Protein AF-A0A9X4EPQ4-F1 (afdb_monomer)

Secondary structure (DSSP, 8-state):
-TTGGG-PPPPPPPPPPPPPPPPPPHHHHHHHTT--S-HHHHHHHT-PPPPPPPPPPPPPPPHHHHHHHTT--S-HHHHHHHTSPPPPPP-----EEESS--TTT----TT-EEEETTT--EEEESSSS-EEEET--TTSEEEETTEEEEEETTEEE-GGGSHHHHHHHHTTS---SS-TTHHHHHHHHHHHH-EEEEES--TT-----TTSEEEEEEES---SSS---EEEPPP-GGGTT-EEEEEEEPPSSS---PPEEEEEEETT--EEESTT--SEEEEE-TTEEEEEEEEE-SS-EEEEEE-TT--

Radius of gyration: 63.2 Å; Cα contacts (8 Å, |Δi|>4): 410; chains: 1; bounding box: 136×98×166 Å

Mean predicted aligned error: 22.06 Å

pLDDT: mean 72.57, std 15.89, range [37.22, 96.69]

Sequence (311 aa):
DFITSLKGDTGATGANGTDGVDGKSAYQTWLDAGNTGTEADFITSLKGDTGANGTDGVDGKSAYQTWLDAGNTGTEADFITSLKGDTGAAGQDATLSGTGDPNGVVTGVAGQVYTDTVSGILYKTSDGTIWNEVDSDTKDLSLSGNTISLIDGGSAVDIGTSTLAGDVAGNTSLSTTNETDIATINTFLTRLNNIRVVTNPTSSTIIDNTDGTVIIEQTGLLSLGLGANITIPTPNSSNLGNKIVIVNKAGNGTLLGLSVALNLNITGGGSIKGSGLITGLSTLGMNSSITIQCGFDGADYYWYKIDGTSL

Organism: NCBI:txid2878201

Foldseek 3Di:
DVVVVVDDDDDDDDDDDDDDDDDDDPVVVVVVVVDDDDVVVVVVVVDDDDDDDDDDDDDDDDPVRVVVVVVDDDDVVVVVVVVDDDDPDDPPQPAAEDADDCAPPFFAAAQHKYAHPPVRWIWHHRHRHDTHTDPPCLQDFDDDPPDTWGGDPPDTPDCCPPVVVVVVLVVQADDDDDDPCSVVVSQVSQQDPDEAEAEQDALPDADDSLRHEYEYEYEDDPDDDDARAPEYEAQDPSQAFGKYKYFAEYHPDDDPDDWDWYQYHYPPDAAEDDPQDHRGTGTDGYRGMWMWGWHDPPPDIHIYTDDPVDD

Solvent-accessible surface area (backbone atoms only — not comparable to full-atom values): 19354 Å² total; per-residue (Å²): 113,82,64,68,77,68,61,79,78,84,77,80,84,78,80,82,80,78,83,80,82,83,78,83,52,72,67,56,52,47,38,73,73,71,50,84,80,55,74,67,50,52,58,52,71,69,57,74,80,84,78,80,80,81,78,81,80,82,82,79,83,50,74,66,55,53,46,41,73,72,73,49,83,77,54,73,68,47,51,57,52,72,69,53,73,81,83,73,82,78,84,78,86,68,77,43,71,48,77,61,81,48,60,89,76,50,77,62,48,57,75,40,47,37,34,17,73,77,84,68,49,35,26,37,16,79,73,12,57,59,60,43,65,55,84,68,58,45,65,46,79,44,76,58,92,94,43,79,43,46,40,46,90,88,48,77,56,64,60,85,77,37,73,68,46,53,56,59,52,54,76,45,48,81,88,75,96,82,63,101,51,49,71,59,51,29,52,52,43,43,22,72,70,33,74,47,78,46,70,60,72,52,73,82,50,79,50,78,40,65,65,12,31,32,37,37,39,39,58,63,75,85,77,85,76,75,53,58,46,48,39,38,61,51,48,40,85,70,32,54,74,26,34,43,34,43,35,35,42,70,44,100,58,97,73,84,83,74,66,51,58,43,23,45,38,52,49,96,49,78,50,61,46,58,91,88,51,60,82,36,86,32,80,48,50,69,70,35,70,50,39,32,30,25,44,70,82,88,85,55,44,24,35,31,55,62,50,103,87,60,132

Structure (mmCIF, N/CA/C/O backbone):
data_AF-A0A9X4EPQ4-F1
#
_entry.id   AF-A0A9X4EPQ4-F1
#
loop_
_atom_site.group_PDB
_atom_site.id
_atom_site.type_symbol
_atom_site.label_atom_id
_atom_site.label_alt_id
_atom_site.label_comp_id
_atom_site.label_asym_id
_atom_site.label_entity_id
_atom_site.label_seq_id
_atom_site.pdbx_PDB_ins_code
_atom_site.Cartn_x
_atom_site.Cartn_y
_atom_site.Cartn_z
_atom_site.occupancy
_atom_site.B_iso_or_equiv
_atom_site.auth_seq_id
_atom_site.auth_comp_id
_atom_site.auth_asym_id
_atom_site.auth_atom_id
_atom_site.pdbx_PDB_model_num
ATOM 1 N N . ASP A 1 1 ? -93.169 70.271 124.775 1.00 53.91 1 ASP A N 1
ATOM 2 C CA . ASP A 1 1 ? -92.173 69.598 123.912 1.00 53.91 1 ASP A CA 1
ATOM 3 C C . ASP A 1 1 ? -91.956 68.105 124.137 1.00 53.91 1 ASP A C 1
ATOM 5 O O . ASP A 1 1 ? -90.921 67.561 123.779 1.00 53.91 1 ASP A O 1
ATOM 9 N N . PHE A 1 2 ? -93.037 67.410 124.491 1.00 65.38 2 PHE A N 1
ATOM 10 C CA . PHE A 1 2 ? -93.337 65.991 124.237 1.00 65.38 2 PHE A CA 1
ATOM 11 C C . PHE A 1 2 ? -92.965 65.439 122.829 1.00 65.38 2 PHE A C 1
ATOM 13 O O . PHE A 1 2 ? -92.978 64.234 122.611 1.00 65.38 2 PHE A O 1
ATOM 20 N N . ILE A 1 3 ? -92.613 66.288 121.858 1.00 63.47 3 ILE A N 1
ATOM 21 C CA . ILE A 1 3 ? -92.157 65.874 120.522 1.00 63.47 3 ILE A CA 1
ATOM 22 C C . ILE A 1 3 ? -90.622 65.802 120.422 1.00 63.47 3 ILE A C 1
ATOM 24 O O . ILE A 1 3 ? -90.105 64.950 119.704 1.00 63.47 3 ILE A O 1
ATOM 28 N N . THR A 1 4 ? -89.863 66.599 121.185 1.00 59.12 4 THR A N 1
ATOM 29 C CA . THR A 1 4 ? -88.393 66.457 121.253 1.00 59.12 4 THR A CA 1
ATOM 30 C C . THR A 1 4 ? -88.012 65.181 122.009 1.00 59.12 4 THR A C 1
ATOM 32 O O . THR A 1 4 ? -87.002 64.559 121.700 1.00 59.12 4 THR A O 1
ATOM 35 N N . SER A 1 5 ? -88.892 64.713 122.907 1.00 62.75 5 SER A N 1
ATOM 36 C CA . SER A 1 5 ? -88.809 63.384 123.526 1.00 62.75 5 SER A CA 1
ATOM 37 C C . SER A 1 5 ? -89.123 62.210 122.585 1.00 62.75 5 SER A C 1
ATOM 39 O O . SER A 1 5 ? -89.091 61.072 123.038 1.00 62.75 5 SER A O 1
ATOM 41 N N . LEU A 1 6 ? -89.440 62.435 121.303 1.00 62.53 6 LEU A N 1
ATOM 42 C CA . LEU A 1 6 ? -89.734 61.359 120.341 1.00 62.53 6 LEU A CA 1
ATOM 43 C C . LEU A 1 6 ? -88.620 61.104 119.318 1.00 62.53 6 LEU A C 1
ATOM 45 O O . LEU A 1 6 ? -88.747 60.177 118.519 1.00 62.53 6 LEU A O 1
ATOM 49 N N . LYS A 1 7 ? -87.526 61.875 119.316 1.00 65.75 7 LYS A N 1
ATOM 50 C CA . LYS A 1 7 ? -86.441 61.686 118.346 1.00 65.75 7 LYS A CA 1
ATOM 51 C C . LYS A 1 7 ? -85.160 61.281 119.063 1.00 65.75 7 LYS A C 1
ATOM 53 O O . LYS A 1 7 ? -84.440 62.130 119.568 1.00 65.75 7 LYS A O 1
ATOM 58 N N . GLY A 1 8 ? -84.926 59.972 119.136 1.00 66.88 8 GLY A N 1
ATOM 59 C CA . GLY A 1 8 ? -83.665 59.424 119.629 1.00 66.88 8 GLY A CA 1
ATOM 60 C C . GLY A 1 8 ? -82.492 59.870 118.756 1.00 66.88 8 GLY A C 1
ATOM 61 O O . GLY A 1 8 ? -82.649 60.037 117.542 1.00 66.88 8 GLY A O 1
ATOM 62 N N . ASP A 1 9 ? -81.339 60.070 119.391 1.00 73.75 9 ASP A N 1
ATOM 63 C CA . ASP A 1 9 ? -80.092 60.433 118.724 1.00 73.75 9 ASP A CA 1
ATOM 64 C C . ASP A 1 9 ? -79.744 59.414 117.626 1.00 73.75 9 ASP A C 1
ATOM 66 O O . ASP A 1 9 ? -79.937 58.206 117.785 1.00 73.75 9 ASP A O 1
ATOM 70 N N . THR A 1 10 ? -79.233 59.895 116.490 1.00 74.50 10 THR A N 1
ATOM 71 C CA . THR A 1 10 ? -78.768 59.033 115.397 1.00 74.50 10 THR A CA 1
ATOM 72 C C . THR A 1 10 ? -77.674 58.097 115.912 1.00 74.50 10 THR A C 1
ATOM 74 O O . THR A 1 10 ? -76.633 58.558 116.380 1.00 74.50 10 THR A O 1
ATOM 77 N N . GLY A 1 11 ? -77.904 56.784 115.817 1.00 71.19 11 GLY A N 1
ATOM 78 C CA . GLY A 1 11 ? -76.946 55.769 116.254 1.00 71.19 11 GLY A CA 1
ATOM 79 C C . GLY A 1 11 ? -75.608 55.883 115.520 1.00 71.19 11 GLY A C 1
ATOM 80 O O . GLY A 1 11 ? -75.571 56.170 114.323 1.00 71.19 11 GLY A O 1
ATOM 81 N N . ALA A 1 12 ? -74.510 55.667 116.246 1.00 75.50 12 ALA A N 1
ATOM 82 C CA . ALA A 1 12 ? -73.161 55.709 115.693 1.00 75.50 12 ALA A CA 1
ATOM 83 C C . ALA A 1 12 ? -72.994 54.713 114.529 1.00 75.50 12 ALA A C 1
ATOM 85 O O . ALA A 1 12 ? -73.486 53.584 114.591 1.00 75.50 12 ALA A O 1
ATOM 86 N N . THR A 1 13 ? -72.278 55.120 113.478 1.00 75.19 13 THR A N 1
ATOM 87 C CA . THR A 1 13 ? -71.907 54.248 112.353 1.00 75.19 13 THR A CA 1
ATOM 88 C C . THR A 1 13 ? -71.149 53.019 112.864 1.00 75.19 13 THR A C 1
ATOM 90 O O . THR A 1 13 ? -70.179 53.158 113.609 1.00 75.19 13 THR A O 1
ATOM 93 N N . GLY A 1 14 ? -71.592 51.820 112.473 1.00 73.25 14 GLY A N 1
ATOM 94 C CA . GLY A 1 14 ? -70.963 50.561 112.879 1.00 73.25 14 GLY A CA 1
ATOM 95 C C . GLY A 1 14 ? -69.526 50.425 112.365 1.00 73.25 14 GLY A C 1
ATOM 96 O O . GLY A 1 14 ? -69.194 50.924 111.291 1.00 73.25 14 GLY A O 1
ATOM 97 N N . ALA A 1 15 ? -68.674 49.749 113.138 1.00 77.62 15 ALA A N 1
ATOM 98 C CA . ALA A 1 15 ? -67.300 49.446 112.743 1.00 77.62 15 ALA A CA 1
ATOM 99 C C . ALA A 1 15 ? -67.253 48.511 111.517 1.00 77.62 15 ALA A C 1
ATOM 101 O O . ALA A 1 15 ? -68.140 47.675 111.335 1.00 77.62 15 ALA A O 1
ATOM 102 N N . ASN A 1 16 ? -66.201 48.629 110.699 1.00 76.12 16 ASN A N 1
ATOM 103 C CA . ASN A 1 16 ? -65.940 47.692 109.602 1.00 76.12 16 ASN A CA 1
ATOM 104 C C . ASN A 1 16 ? -65.778 46.259 110.139 1.00 76.12 16 ASN A C 1
ATOM 106 O O . ASN A 1 16 ? -65.200 46.055 111.208 1.00 76.12 16 ASN A O 1
ATOM 110 N N . GLY A 1 17 ? -66.274 45.274 109.384 1.00 75.38 17 GLY A N 1
ATOM 111 C CA . GLY A 1 17 ? -66.091 43.856 109.701 1.00 75.38 17 GLY A CA 1
ATOM 112 C C . GLY A 1 17 ? -64.618 43.441 109.650 1.00 75.38 17 GLY A C 1
ATOM 113 O O . GLY A 1 17 ? -63.831 44.027 108.911 1.00 75.38 17 GLY A O 1
ATOM 114 N N . THR A 1 18 ? -64.250 42.443 110.449 1.00 77.81 18 THR A N 1
ATOM 115 C CA . THR A 1 18 ? -62.907 41.847 110.454 1.00 77.81 18 THR A CA 1
ATOM 116 C C . THR A 1 18 ? -62.672 41.003 109.202 1.00 77.81 18 THR A C 1
ATOM 118 O O . THR A 1 18 ? -63.611 40.360 108.725 1.00 77.81 18 THR A O 1
ATOM 121 N N . ASP A 1 19 ? -61.429 40.947 108.718 1.00 77.12 19 ASP A N 1
ATOM 122 C CA . ASP A 1 19 ? -61.031 40.044 107.632 1.00 77.12 19 ASP A CA 1
ATOM 123 C C . ASP A 1 19 ? -61.380 38.582 107.968 1.00 77.12 19 ASP A C 1
ATOM 125 O O . ASP A 1 19 ? -61.345 38.159 109.129 1.00 77.12 19 ASP A O 1
ATOM 129 N N . GLY A 1 20 ? -61.761 37.814 106.944 1.00 75.50 20 GLY A N 1
ATOM 130 C CA . GLY A 1 20 ? -62.033 36.384 107.085 1.00 75.50 20 GLY A CA 1
ATOM 131 C C . GLY A 1 20 ? -60.764 35.603 107.433 1.00 75.50 20 GLY A C 1
ATOM 132 O O . GLY A 1 20 ? -59.666 35.991 107.049 1.00 75.50 20 GLY A O 1
ATOM 133 N N . VAL A 1 21 ? -60.912 34.493 108.157 1.00 79.94 21 VAL A N 1
ATOM 134 C CA . VAL A 1 21 ? -59.786 33.603 108.482 1.00 79.94 21 VAL A CA 1
ATOM 135 C C . VAL A 1 21 ? -59.236 32.915 107.229 1.00 79.94 21 VAL A C 1
ATOM 137 O O . VAL A 1 21 ? -60.009 32.465 106.381 1.00 79.94 21 VAL A O 1
ATOM 140 N N . ASP A 1 22 ? -57.910 32.793 107.140 1.00 79.00 22 ASP A N 1
ATOM 141 C CA . ASP A 1 22 ? -57.243 32.065 106.058 1.00 79.00 22 ASP A CA 1
ATOM 142 C C . ASP A 1 22 ? -57.692 30.592 106.003 1.00 79.00 22 ASP A C 1
ATOM 144 O O . ASP A 1 22 ? -57.900 29.930 107.026 1.00 79.00 22 ASP A O 1
ATOM 148 N N . GLY A 1 23 ? -57.838 30.067 104.784 1.00 81.75 23 GLY A N 1
ATOM 149 C CA . GLY A 1 23 ? -58.187 28.666 104.543 1.00 81.75 23 GLY A CA 1
ATOM 150 C C . GLY A 1 23 ? -57.051 27.691 104.878 1.00 81.75 23 GLY A C 1
ATOM 151 O O . GLY A 1 23 ? -55.879 28.057 104.948 1.00 81.75 23 GLY A O 1
ATOM 152 N N . LYS A 1 24 ? -57.396 26.409 105.057 1.00 88.31 24 LYS A N 1
ATOM 153 C CA . LYS A 1 24 ? -56.423 25.334 105.316 1.00 88.31 24 LYS A CA 1
ATOM 154 C C . LYS A 1 24 ? -55.487 25.112 104.124 1.00 88.31 24 LYS A C 1
ATOM 156 O O . LYS A 1 24 ? -55.906 25.202 102.972 1.00 88.31 24 LYS A O 1
ATOM 161 N N . SER A 1 25 ? -54.236 24.737 104.402 1.00 88.31 25 SER A N 1
ATOM 162 C CA . SER A 1 25 ? -53.277 24.333 103.368 1.00 88.31 25 SER A CA 1
ATOM 163 C C . SER A 1 25 ? -53.612 22.950 102.784 1.00 88.31 25 SER A C 1
ATOM 165 O O . SER A 1 25 ? -54.321 22.143 103.395 1.00 88.31 25 SER A O 1
ATOM 167 N N . ALA A 1 26 ? -53.070 22.644 101.601 1.00 88.94 26 ALA A N 1
ATOM 168 C CA . ALA A 1 26 ? -53.218 21.325 100.977 1.00 88.94 26 ALA A CA 1
ATOM 169 C C . ALA A 1 26 ? -52.643 20.202 101.859 1.00 88.94 26 ALA A C 1
ATOM 171 O O . ALA A 1 26 ? -53.256 19.145 101.983 1.00 88.94 26 ALA A O 1
ATOM 172 N N . TYR A 1 27 ? -51.522 20.464 102.538 1.00 90.81 27 TYR A N 1
ATOM 173 C CA . TYR A 1 27 ? -50.930 19.537 103.499 1.00 90.81 27 TYR A CA 1
ATOM 174 C C . TYR A 1 27 ? -51.843 19.302 104.709 1.00 90.81 27 TYR A C 1
ATOM 176 O O . TYR A 1 27 ? -52.061 18.160 105.104 1.00 90.81 27 TYR A O 1
ATOM 184 N N . GLN A 1 28 ? -52.465 20.358 105.242 1.00 90.06 28 GLN A N 1
ATOM 185 C CA . GLN A 1 28 ? -53.428 20.205 106.332 1.00 90.06 28 GLN A CA 1
ATOM 186 C C . GLN A 1 28 ? -54.662 19.411 105.889 1.00 90.06 28 GLN A C 1
ATOM 188 O O . GLN A 1 28 ? -55.167 18.589 106.640 1.00 90.06 28 GLN A O 1
ATOM 193 N N . THR A 1 29 ? -55.119 19.601 104.652 1.00 92.00 29 THR A N 1
ATOM 194 C CA . THR A 1 29 ? -56.220 18.806 104.087 1.00 92.00 29 THR A CA 1
ATOM 195 C C . THR A 1 29 ? -55.819 17.337 103.902 1.00 92.00 29 THR A C 1
ATOM 197 O O . THR A 1 29 ? -56.623 16.443 104.149 1.00 92.00 29 THR A O 1
ATOM 200 N N . TRP A 1 30 ? -54.568 17.073 103.513 1.00 92.00 30 TRP A N 1
ATOM 201 C CA . TRP A 1 30 ? -54.010 15.723 103.409 1.00 92.00 30 TRP A CA 1
ATOM 202 C C . TRP A 1 30 ? -53.935 15.024 104.774 1.00 92.00 30 TRP A C 1
ATOM 204 O O . TRP A 1 30 ? -54.325 13.861 104.871 1.00 92.00 30 TRP A O 1
ATOM 214 N N . LEU A 1 31 ? -53.533 15.739 105.832 1.00 91.38 31 LEU A N 1
ATOM 215 C CA . LEU A 1 31 ? -53.581 15.237 107.211 1.00 91.38 31 LEU A CA 1
ATOM 216 C C . LEU A 1 31 ? -55.023 14.997 107.688 1.00 91.38 31 LEU A C 1
ATOM 218 O O . LEU A 1 31 ? -55.321 13.942 108.243 1.00 91.38 31 LEU A O 1
ATOM 222 N N . ASP A 1 32 ? -55.935 15.940 107.428 1.00 91.62 32 ASP A N 1
ATOM 223 C CA . ASP A 1 32 ? -57.355 15.831 107.799 1.00 91.62 32 ASP A CA 1
ATOM 224 C C . ASP A 1 32 ? -58.041 14.635 107.107 1.00 91.62 32 ASP A C 1
ATOM 226 O O . ASP A 1 32 ? -58.996 14.070 107.640 1.00 91.62 32 ASP A O 1
ATOM 230 N N . ALA A 1 33 ? -57.534 14.203 105.948 1.00 90.50 33 ALA A N 1
ATOM 231 C CA . ALA A 1 33 ? -57.976 12.991 105.259 1.00 90.50 33 ALA A CA 1
ATOM 232 C C . ALA A 1 33 ? -57.479 11.682 105.916 1.00 90.50 33 ALA A C 1
ATOM 234 O O . ALA A 1 33 ? -57.726 10.600 105.384 1.00 90.50 33 ALA A O 1
ATOM 235 N N . GLY A 1 34 ? -56.800 11.760 107.066 1.00 92.25 34 GLY A N 1
ATOM 236 C CA . GLY A 1 34 ? -56.321 10.612 107.838 1.00 92.25 34 GLY A CA 1
ATOM 237 C C . GLY A 1 34 ? -54.895 10.175 107.505 1.00 92.25 34 GLY A C 1
ATOM 238 O O . GLY A 1 34 ? -54.442 9.157 108.027 1.00 92.25 34 GLY A O 1
ATOM 239 N N . ASN A 1 35 ? -54.178 10.921 106.659 1.00 92.00 35 ASN A N 1
ATOM 240 C CA . ASN A 1 35 ? -52.767 10.650 106.406 1.00 92.00 35 ASN A CA 1
ATOM 241 C C . ASN A 1 35 ? -51.902 11.190 107.553 1.00 92.00 35 ASN A C 1
ATOM 243 O O . ASN A 1 35 ? -52.248 12.161 108.223 1.00 92.00 35 ASN A O 1
ATOM 247 N N . THR A 1 36 ? -50.746 10.573 107.765 1.00 91.06 36 THR A N 1
ATOM 248 C CA . THR A 1 36 ? -49.765 10.995 108.771 1.00 91.06 36 THR A CA 1
ATOM 249 C C . THR A 1 36 ? -48.390 11.058 108.133 1.00 91.06 36 THR A C 1
ATOM 251 O O . THR A 1 36 ? -48.040 10.168 107.361 1.00 91.06 36 THR A O 1
ATOM 254 N N . GLY A 1 37 ? -47.593 12.058 108.482 1.00 92.81 37 GLY A N 1
ATOM 255 C CA . GLY A 1 37 ? -46.240 12.211 107.958 1.00 92.81 37 GLY A CA 1
ATOM 256 C C . GLY A 1 37 ? -45.749 13.638 108.126 1.00 92.81 37 GLY A C 1
ATOM 257 O O . GLY A 1 37 ? -46.367 14.424 108.838 1.00 92.81 37 GLY A O 1
ATOM 258 N N . THR A 1 38 ? -44.628 13.942 107.488 1.00 94.69 38 THR A N 1
ATOM 259 C CA . THR A 1 38 ? -44.067 15.283 107.296 1.00 94.69 38 THR A CA 1
ATOM 260 C C . THR A 1 38 ? -44.510 15.869 105.949 1.00 94.69 38 THR A C 1
ATOM 262 O O . THR A 1 38 ? -45.033 15.160 105.089 1.00 94.69 38 THR A O 1
ATOM 265 N N . GLU A 1 39 ? -44.244 17.156 105.700 1.00 90.88 39 GLU A N 1
ATOM 266 C CA . GLU A 1 39 ? -44.478 17.756 104.375 1.00 90.88 39 GLU A CA 1
ATOM 267 C C . GLU A 1 39 ? -43.681 17.048 103.264 1.00 90.88 39 GLU A C 1
ATOM 269 O O . GLU A 1 39 ? -44.154 16.948 102.134 1.00 90.88 39 GLU A O 1
ATOM 274 N N . ALA A 1 40 ? -42.504 16.493 103.574 1.00 89.38 40 ALA A N 1
ATOM 275 C CA . ALA A 1 40 ? -41.720 15.713 102.615 1.00 89.38 40 ALA A CA 1
ATOM 276 C C . ALA A 1 40 ? -42.417 14.396 102.233 1.00 89.38 40 ALA A C 1
ATOM 278 O O . ALA A 1 40 ? -42.387 13.994 101.065 1.00 89.38 40 ALA A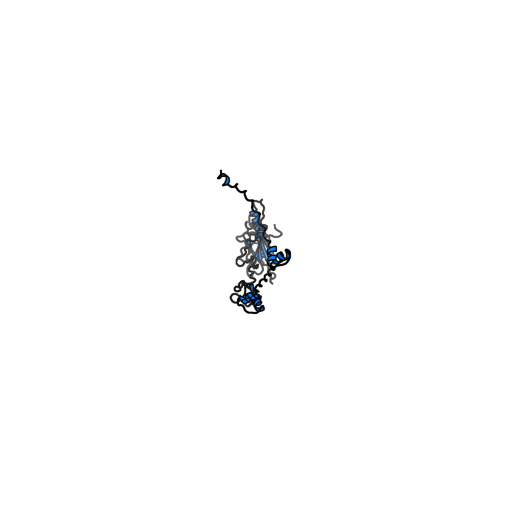 O 1
ATOM 279 N N . ASP A 1 41 ? -43.093 13.759 103.191 1.00 89.50 41 ASP A N 1
ATOM 280 C CA . ASP A 1 41 ? -43.895 12.558 102.942 1.00 89.50 41 ASP A CA 1
ATOM 281 C C . ASP A 1 41 ? -45.117 12.895 102.082 1.00 89.50 41 ASP A C 1
ATOM 283 O O . ASP A 1 41 ? -45.430 12.167 101.139 1.00 89.50 41 ASP A O 1
ATOM 287 N N . PHE A 1 42 ? -45.748 14.050 102.323 1.00 91.88 42 PHE A N 1
ATOM 288 C CA . PHE A 1 42 ? -46.820 14.560 101.468 1.00 91.88 42 PHE A CA 1
ATOM 289 C C . PHE A 1 42 ? -46.346 14.779 100.028 1.00 91.88 42 PHE A C 1
ATOM 291 O O . PHE A 1 42 ? -46.965 14.258 99.102 1.00 91.88 42 PHE A O 1
ATOM 298 N N . ILE A 1 43 ? -45.226 15.474 99.815 1.00 89.12 43 ILE A N 1
ATOM 299 C CA . ILE A 1 43 ? -44.679 15.692 98.465 1.00 89.12 43 ILE A CA 1
ATOM 300 C C . ILE A 1 43 ? -44.315 14.368 97.786 1.00 89.12 43 ILE A C 1
ATOM 302 O O . ILE A 1 43 ? -44.551 14.202 96.590 1.00 89.12 43 ILE A O 1
ATOM 306 N N . THR A 1 44 ? -43.795 13.401 98.543 1.00 85.50 44 THR A N 1
ATOM 307 C CA . THR A 1 44 ? -43.506 12.061 98.019 1.00 85.50 44 THR A CA 1
ATOM 308 C C . THR A 1 44 ? -44.789 11.335 97.618 1.00 85.50 44 THR A C 1
ATOM 310 O O . THR A 1 44 ? -44.820 10.722 96.556 1.00 85.50 44 THR A O 1
ATOM 313 N N . SER A 1 45 ? -45.871 11.472 98.394 1.00 85.62 45 SER A N 1
ATOM 314 C CA . SER A 1 45 ? -47.178 10.881 98.068 1.00 85.62 45 SER A CA 1
ATOM 315 C C . SER A 1 45 ? -47.798 11.433 96.778 1.00 85.62 45 SER A C 1
ATOM 317 O O . SER A 1 45 ? -48.601 10.756 96.143 1.00 85.62 45 SER A O 1
ATOM 319 N N . LEU A 1 46 ? -47.407 12.643 96.361 1.00 87.31 46 LEU A N 1
ATOM 320 C CA . LEU A 1 46 ? -47.847 13.247 95.101 1.00 87.31 46 LEU A CA 1
ATOM 321 C C . LEU A 1 46 ? -47.054 12.749 93.885 1.00 87.31 46 LEU A C 1
ATOM 323 O O . LEU A 1 46 ? -47.447 13.014 92.746 1.00 87.31 46 LEU A O 1
ATOM 327 N N . LYS A 1 47 ? -45.927 12.061 94.092 1.00 82.50 47 LYS A N 1
ATOM 328 C CA . LYS A 1 47 ? -45.087 11.571 93.002 1.00 82.50 47 LYS A CA 1
ATOM 329 C C . LYS A 1 47 ? -45.631 10.235 92.496 1.00 82.50 47 LYS A C 1
ATOM 331 O O . LYS A 1 47 ? -45.509 9.221 93.170 1.00 82.50 47 LYS A O 1
ATOM 336 N N . GLY A 1 48 ? -46.217 10.243 91.300 1.00 75.56 48 GLY A N 1
ATOM 337 C CA . GLY A 1 48 ? -46.616 9.013 90.612 1.00 75.56 48 GLY A CA 1
ATOM 338 C C . GLY A 1 48 ? -45.417 8.130 90.249 1.00 75.56 48 GLY A C 1
ATOM 339 O O . GLY A 1 48 ? -44.285 8.614 90.135 1.00 75.56 48 GLY A O 1
ATOM 340 N N . ASP A 1 49 ? -45.675 6.839 90.052 1.00 80.44 49 ASP A N 1
ATOM 341 C CA . ASP A 1 49 ? -44.653 5.867 89.664 1.00 80.44 49 ASP A CA 1
ATOM 342 C C . ASP A 1 49 ? -43.989 6.233 88.326 1.00 80.44 49 ASP A C 1
ATOM 344 O O . ASP A 1 49 ? -44.589 6.851 87.442 1.00 80.44 49 ASP A O 1
ATOM 348 N N . THR A 1 50 ? -42.724 5.836 88.162 1.00 78.31 50 THR A N 1
ATOM 349 C CA . THR A 1 50 ? -42.019 5.999 86.881 1.00 78.31 50 THR A CA 1
ATOM 350 C C . THR A 1 50 ? -42.679 5.098 85.839 1.00 78.31 50 THR A C 1
ATOM 352 O O . THR A 1 50 ? -42.793 3.8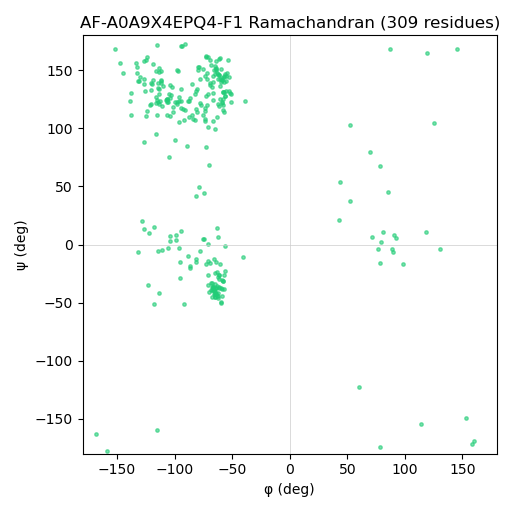93 86.056 1.00 78.31 50 THR A O 1
ATOM 355 N N . GLY A 1 51 ? -43.126 5.673 84.717 1.00 77.19 51 GLY A N 1
ATOM 356 C CA . GLY A 1 51 ? -43.733 4.910 83.624 1.00 77.19 51 GLY A CA 1
ATOM 357 C C . GLY A 1 51 ? -42.791 3.822 83.097 1.00 77.19 51 GLY A C 1
ATOM 358 O O . GLY A 1 51 ? -41.576 4.012 83.069 1.00 77.19 51 GLY A O 1
ATOM 359 N N . ALA A 1 52 ? -43.345 2.677 82.693 1.00 81.44 52 ALA A N 1
ATOM 360 C CA . ALA A 1 52 ? -42.555 1.585 82.129 1.00 81.44 52 ALA A CA 1
ATOM 361 C C . ALA A 1 52 ? -41.830 2.030 80.846 1.00 81.44 52 ALA A C 1
ATOM 363 O O . ALA A 1 52 ? -42.391 2.769 80.033 1.00 81.44 52 ALA A O 1
ATOM 364 N N . ASN A 1 53 ? -40.598 1.552 80.650 1.00 79.06 53 ASN A N 1
ATOM 365 C CA . ASN A 1 53 ? -39.874 1.748 79.395 1.00 79.06 53 ASN A CA 1
ATOM 366 C C . ASN A 1 53 ? -40.667 1.128 78.232 1.00 79.06 53 ASN A C 1
ATOM 368 O O . ASN A 1 53 ? -41.232 0.041 78.372 1.00 79.06 53 ASN A O 1
ATOM 372 N N . GLY A 1 54 ? -40.692 1.810 77.084 1.00 75.00 54 GLY A N 1
ATOM 373 C CA . GLY A 1 54 ? -41.248 1.244 75.855 1.00 75.00 54 GLY A CA 1
ATOM 374 C C . GLY A 1 54 ? -40.475 -0.007 75.429 1.00 75.00 54 GLY A C 1
ATOM 375 O O . GLY A 1 54 ? -39.270 -0.093 75.648 1.00 75.00 54 GLY A O 1
ATOM 376 N N . THR A 1 55 ? -41.169 -0.983 74.844 1.00 79.38 55 THR A N 1
ATOM 377 C CA . THR A 1 55 ? -40.538 -2.176 74.263 1.00 79.38 55 THR A CA 1
ATOM 378 C C . THR A 1 55 ? -39.798 -1.817 72.978 1.00 79.38 55 THR A C 1
ATOM 380 O O . THR A 1 55 ? -40.309 -1.017 72.190 1.00 79.38 55 THR A O 1
ATOM 383 N N . ASP A 1 56 ? -38.646 -2.445 72.741 1.00 80.56 56 ASP A N 1
ATOM 384 C CA . ASP A 1 56 ? -37.916 -2.322 71.477 1.00 80.56 56 ASP A CA 1
ATOM 385 C C . ASP A 1 56 ? -38.806 -2.718 70.284 1.00 80.56 56 ASP A C 1
ATOM 387 O O . ASP A 1 56 ? -39.691 -3.575 70.391 1.00 80.56 56 ASP A O 1
ATOM 391 N N . GLY A 1 57 ? -38.599 -2.055 69.144 1.00 75.81 57 GLY A N 1
ATOM 392 C CA . GLY A 1 57 ? -39.297 -2.380 67.900 1.00 75.81 57 GLY A CA 1
ATOM 393 C C . GLY A 1 57 ? -38.921 -3.772 67.387 1.00 75.81 57 GLY A C 1
ATOM 394 O O . GLY A 1 57 ? -37.832 -4.267 67.658 1.00 75.81 57 GLY A O 1
ATOM 395 N N . VAL A 1 58 ? -39.820 -4.409 66.634 1.00 80.81 58 VAL A N 1
ATOM 396 C CA . VAL A 1 58 ? -39.538 -5.708 66.002 1.00 80.81 58 VAL A CA 1
ATOM 397 C C . VAL A 1 58 ? -38.500 -5.567 64.886 1.00 80.81 58 VAL A C 1
ATOM 399 O O . VAL A 1 58 ? -38.570 -4.631 64.085 1.00 80.81 58 VAL A O 1
ATOM 402 N N . ASP A 1 59 ? -37.570 -6.519 64.807 1.00 80.88 59 ASP A N 1
ATOM 403 C CA . ASP A 1 59 ? -36.576 -6.580 63.734 1.00 80.88 59 ASP A CA 1
ATOM 404 C C . ASP A 1 59 ? -37.233 -6.770 62.354 1.00 80.88 59 ASP A C 1
ATOM 406 O O . ASP A 1 59 ? -38.267 -7.428 62.199 1.00 80.88 59 ASP A O 1
ATOM 410 N N . GLY A 1 60 ? -36.610 -6.191 61.324 1.00 82.00 60 GLY A N 1
ATOM 411 C CA . GLY A 1 60 ? -37.043 -6.333 59.933 1.00 82.00 60 GLY A CA 1
ATOM 412 C C . GLY A 1 60 ? -36.832 -7.747 59.373 1.00 82.00 60 GLY A C 1
ATOM 413 O O . GLY A 1 60 ? -36.003 -8.518 59.851 1.00 82.00 60 GLY A O 1
ATOM 414 N N . LYS A 1 61 ? -37.570 -8.088 58.308 1.00 91.19 61 LYS A N 1
ATOM 415 C CA . LYS A 1 61 ? -37.423 -9.372 57.600 1.00 91.19 61 LYS A CA 1
ATOM 416 C C . LYS A 1 61 ? -36.067 -9.479 56.897 1.00 91.19 61 LYS A C 1
ATOM 418 O O . LYS A 1 61 ? -35.576 -8.505 56.331 1.00 91.19 61 LYS A O 1
ATOM 423 N N . SER A 1 62 ? -35.501 -10.687 56.859 1.00 90.94 62 SER A N 1
ATOM 424 C CA . SER A 1 62 ? -34.303 -10.977 56.065 1.00 90.94 62 SER A CA 1
ATOM 425 C C . SER A 1 62 ? -34.614 -11.029 54.560 1.00 90.94 62 SER A C 1
ATOM 427 O O . SER A 1 62 ? -35.764 -11.203 54.141 1.00 90.94 62 SER A O 1
ATOM 429 N N . ALA A 1 63 ? -33.576 -10.923 53.724 1.00 91.94 63 ALA A N 1
ATOM 430 C CA . ALA A 1 63 ? -33.705 -11.095 52.275 1.00 91.94 63 ALA A CA 1
ATOM 431 C C . ALA A 1 63 ? -34.257 -12.484 51.905 1.00 91.94 63 ALA A C 1
ATOM 433 O O . ALA A 1 63 ? -35.107 -12.593 51.027 1.00 91.94 63 ALA A O 1
ATOM 434 N N . TYR A 1 64 ? -33.846 -13.526 52.635 1.00 94.56 64 TYR A N 1
ATOM 435 C CA . TYR A 1 64 ? -34.371 -14.881 52.476 1.00 94.56 64 TYR A CA 1
ATOM 436 C C . TYR A 1 64 ? -35.861 -14.972 52.838 1.00 94.56 64 TYR A C 1
ATOM 438 O O . TYR A 1 64 ? -36.641 -15.542 52.081 1.00 94.56 64 TYR A O 1
ATOM 446 N N . GLN A 1 65 ? -36.295 -14.332 53.932 1.00 93.62 65 GLN A N 1
ATOM 447 C CA . GLN A 1 65 ? -37.718 -14.283 54.282 1.00 93.62 65 GLN A CA 1
ATOM 448 C C . GLN A 1 65 ? -38.533 -13.531 53.222 1.00 93.62 65 GLN A C 1
ATOM 450 O O . GLN A 1 65 ? -39.638 -13.938 52.889 1.00 93.62 65 GLN A O 1
ATOM 455 N N . THR A 1 66 ? -37.974 -12.468 52.646 1.00 94.19 66 THR A N 1
ATOM 456 C CA . THR A 1 66 ? -38.616 -11.724 51.552 1.00 94.19 66 THR A CA 1
ATOM 457 C C . THR A 1 66 ? -38.697 -12.568 50.272 1.00 94.19 66 THR A C 1
ATOM 459 O O . THR A 1 66 ? -39.695 -12.513 49.559 1.00 94.19 66 THR A O 1
ATOM 462 N N . TRP A 1 67 ? -37.679 -13.389 49.996 1.00 95.12 67 TRP A N 1
ATOM 463 C CA . TRP A 1 67 ? -37.664 -14.346 48.887 1.00 95.12 67 TRP A CA 1
ATOM 464 C C . TRP A 1 67 ? -38.732 -15.438 49.051 1.00 95.12 67 TRP A C 1
ATOM 466 O O . TRP A 1 67 ? -39.432 -15.738 48.084 1.00 95.12 67 TRP A O 1
ATOM 476 N N . LEU A 1 68 ? -38.926 -15.963 50.267 1.00 94.25 68 LEU A N 1
ATOM 477 C CA . LEU A 1 68 ? -40.024 -16.887 50.584 1.00 94.25 68 LEU A CA 1
ATOM 478 C C . LEU A 1 68 ? -41.399 -16.211 50.459 1.00 94.25 68 LEU A C 1
ATOM 480 O O . LEU A 1 68 ? -42.306 -16.763 49.840 1.00 94.25 68 LEU A O 1
ATOM 484 N N . ASP A 1 69 ? -41.545 -14.990 50.985 1.00 93.81 69 ASP A N 1
ATOM 485 C CA . ASP A 1 69 ? -42.787 -14.207 50.904 1.00 93.81 69 ASP A CA 1
ATOM 486 C C . ASP A 1 69 ? -43.182 -13.890 49.446 1.00 93.81 69 ASP A C 1
ATOM 488 O O . ASP A 1 69 ? -44.364 -13.732 49.143 1.00 93.81 69 ASP A O 1
ATOM 492 N N . ALA A 1 70 ? -42.212 -13.844 48.526 1.00 93.75 70 ALA A N 1
ATOM 493 C CA . ALA A 1 70 ? -42.441 -13.698 47.088 1.00 93.75 70 ALA A CA 1
ATOM 494 C C . ALA A 1 70 ? -42.946 -14.987 46.399 1.00 93.75 70 ALA A C 1
ATOM 496 O O . ALA A 1 70 ? -43.101 -15.007 45.178 1.00 93.75 70 ALA A O 1
ATOM 497 N N . GLY A 1 71 ? -43.217 -16.055 47.159 1.00 94.62 71 GLY A N 1
ATOM 498 C CA . GLY A 1 71 ? -43.756 -17.322 46.660 1.00 94.62 71 GLY A CA 1
ATOM 499 C C . GLY A 1 71 ? -42.697 -18.345 46.250 1.00 94.62 71 GLY A C 1
ATOM 500 O O . GLY A 1 71 ? -43.048 -19.385 45.694 1.00 94.62 71 GLY A O 1
ATOM 501 N N . ASN A 1 72 ? -41.416 -18.078 46.521 1.00 94.81 72 ASN A N 1
ATOM 502 C CA . ASN A 1 72 ? -40.359 -19.061 46.312 1.00 94.81 72 ASN A CA 1
ATOM 503 C C . ASN A 1 72 ? -40.332 -20.069 47.468 1.00 94.81 72 ASN A C 1
ATOM 505 O O . ASN A 1 72 ? -40.702 -19.766 48.601 1.00 94.81 72 ASN A O 1
ATOM 509 N N . THR A 1 73 ? -39.859 -21.278 47.189 1.00 94.19 73 THR A N 1
ATOM 510 C CA . THR A 1 73 ? -39.701 -22.342 48.186 1.00 94.19 73 THR A CA 1
ATOM 511 C C . THR A 1 73 ? -38.310 -22.936 48.066 1.00 94.19 73 THR A C 1
ATOM 513 O O . THR A 1 73 ? -37.838 -23.150 46.952 1.00 94.19 73 THR A O 1
ATOM 516 N N . GLY A 1 74 ? -37.673 -23.253 49.187 1.00 94.19 74 GLY A N 1
ATOM 517 C CA . GLY A 1 74 ? -36.349 -23.865 49.199 1.00 94.19 74 GLY A CA 1
ATOM 518 C C . GLY A 1 74 ? -35.644 -23.635 50.525 1.00 94.19 74 GLY A C 1
ATOM 519 O O . GLY A 1 74 ? -36.250 -23.158 51.478 1.00 94.19 74 GLY A O 1
ATOM 520 N N . THR A 1 75 ? -34.376 -24.008 50.570 1.00 96.69 75 THR A N 1
ATOM 521 C CA . THR A 1 75 ? -33.411 -23.740 51.637 1.00 96.69 75 THR A CA 1
ATOM 522 C C . THR A 1 75 ? -32.652 -22.434 51.375 1.00 96.69 75 THR A C 1
ATOM 524 O O . THR A 1 75 ? -32.717 -21.869 50.282 1.00 96.69 75 THR A O 1
ATOM 527 N N . GLU A 1 76 ? -31.849 -21.967 52.337 1.00 93.12 76 GLU A N 1
ATOM 528 C CA . GLU A 1 76 ? -30.932 -20.839 52.101 1.00 93.12 76 GLU A CA 1
ATOM 529 C C . GLU A 1 76 ? -29.946 -21.122 50.953 1.00 93.12 76 GLU A C 1
ATOM 531 O O . GLU A 1 76 ? -29.592 -20.211 50.210 1.00 93.12 76 GLU A O 1
ATOM 536 N N . ALA A 1 77 ? -29.543 -22.381 50.742 1.00 92.81 77 ALA A N 1
ATOM 537 C CA . ALA A 1 77 ? -28.687 -22.759 49.617 1.00 92.81 77 ALA A CA 1
ATOM 538 C C . ALA A 1 77 ? -29.400 -22.591 48.264 1.00 92.81 77 ALA A C 1
ATOM 540 O O . ALA A 1 77 ? -28.783 -22.152 47.288 1.00 92.81 77 ALA A O 1
ATOM 541 N N . ASP A 1 78 ? -30.702 -22.877 48.215 1.00 92.25 78 ASP A N 1
ATOM 542 C CA . ASP A 1 78 ? -31.527 -22.651 47.026 1.00 92.25 78 ASP A CA 1
ATOM 543 C C . ASP A 1 78 ? -31.689 -21.150 46.759 1.00 92.25 78 ASP A C 1
ATOM 545 O O . ASP A 1 78 ? -31.564 -20.710 45.616 1.00 92.25 78 ASP A O 1
ATOM 549 N N . PHE A 1 79 ? -31.855 -20.341 47.813 1.00 94.56 79 PHE A N 1
ATOM 550 C CA . PHE A 1 79 ? -31.856 -18.882 47.703 1.00 94.56 79 PHE A CA 1
ATOM 551 C C . PHE A 1 79 ? -30.535 -18.348 47.138 1.00 94.56 79 PHE A C 1
ATOM 553 O O . PHE A 1 79 ? -30.552 -17.604 46.159 1.00 94.56 79 PHE A O 1
ATOM 560 N N . ILE A 1 80 ? -29.387 -18.766 47.679 1.00 92.06 80 ILE A N 1
ATOM 561 C CA . ILE A 1 80 ? -28.073 -18.353 47.158 1.00 92.06 80 ILE A CA 1
ATOM 562 C C . ILE A 1 80 ? -27.882 -18.804 45.704 1.00 92.06 80 ILE A C 1
ATOM 564 O O . ILE A 1 80 ? -27.332 -18.057 44.895 1.00 92.06 80 ILE A O 1
ATOM 568 N N . THR A 1 81 ? -28.380 -19.988 45.343 1.00 88.31 81 THR A N 1
ATOM 569 C CA . THR A 1 81 ? -28.355 -20.474 43.957 1.00 88.31 81 THR A CA 1
ATOM 570 C C . THR A 1 81 ? -29.230 -19.613 43.048 1.00 88.31 81 THR A C 1
ATOM 572 O O . THR A 1 81 ? -28.802 -19.283 41.948 1.00 88.31 81 THR A O 1
ATOM 575 N N . SER A 1 82 ? -30.401 -19.168 43.518 1.00 88.19 82 SER A N 1
ATOM 576 C CA . SER A 1 82 ? -31.288 -18.271 42.759 1.00 88.19 82 SER A CA 1
ATOM 577 C C . SER A 1 82 ? -30.683 -16.886 42.495 1.00 88.19 82 SER A C 1
ATOM 579 O O . SER A 1 82 ? -31.053 -16.227 41.528 1.00 88.19 82 SER A O 1
ATOM 581 N N . LEU A 1 83 ? -29.736 -16.447 43.333 1.00 89.25 83 LEU A N 1
ATOM 582 C CA . LEU A 1 83 ? -28.995 -15.196 43.142 1.00 89.25 83 LEU A CA 1
ATOM 583 C C . LEU A 1 83 ? -27.834 -15.335 42.150 1.00 89.25 83 LEU A C 1
ATOM 585 O O . LEU A 1 83 ? -27.280 -14.329 41.702 1.00 89.25 83 LEU A O 1
ATOM 589 N N . LYS A 1 84 ? -27.424 -16.565 41.826 1.00 85.50 84 LYS A N 1
ATOM 590 C CA . LYS A 1 84 ? -26.329 -16.820 40.896 1.00 85.50 84 LYS A CA 1
ATOM 591 C C . LYS A 1 84 ? -26.855 -16.693 39.468 1.00 85.50 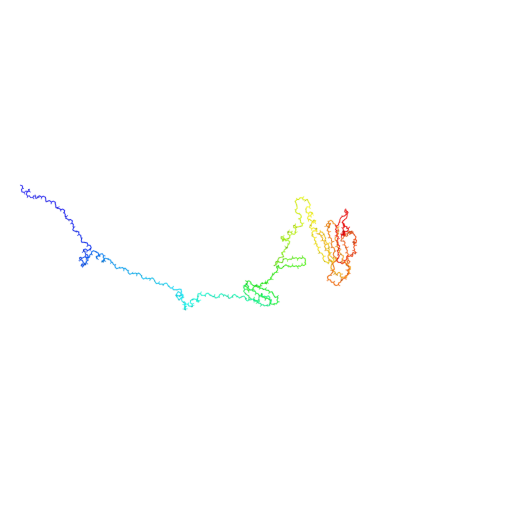84 LYS A C 1
ATOM 593 O O . LYS A 1 84 ? -27.668 -17.499 39.033 1.00 85.50 84 LYS A O 1
ATOM 598 N N . GLY A 1 85 ? -26.372 -15.688 38.739 1.00 76.31 85 GLY A N 1
ATOM 599 C CA . GLY A 1 85 ? -26.621 -15.583 37.301 1.00 76.31 85 GLY A CA 1
ATOM 600 C C . GLY A 1 85 ? -26.055 -16.783 36.537 1.00 76.31 85 GLY A C 1
ATOM 601 O O . GLY A 1 85 ? -25.165 -17.485 37.032 1.00 76.31 85 GLY A O 1
ATOM 602 N N . ASP A 1 86 ? -26.563 -17.003 35.326 1.00 79.12 86 ASP A N 1
ATOM 603 C CA . ASP A 1 86 ? -26.098 -18.081 34.457 1.00 79.12 86 ASP A CA 1
ATOM 604 C C . ASP A 1 86 ? -24.577 -18.030 34.271 1.00 79.12 86 ASP A C 1
ATOM 606 O O . ASP A 1 86 ? -23.957 -16.964 34.196 1.00 79.12 86 ASP A O 1
ATOM 610 N N . THR A 1 87 ? -23.956 -19.209 34.194 1.00 74.62 87 THR A N 1
ATOM 611 C CA . THR A 1 87 ? -22.535 -19.295 33.846 1.00 74.62 87 THR A CA 1
ATOM 612 C C . THR A 1 87 ? -22.366 -18.726 32.439 1.00 74.62 87 THR A C 1
ATOM 614 O O . THR A 1 87 ? -22.983 -19.228 31.502 1.00 74.62 87 THR A O 1
ATOM 617 N N . GLY A 1 88 ? -21.552 -17.675 32.290 1.00 68.19 88 GLY A N 1
ATOM 618 C CA . GLY A 1 88 ? -21.237 -17.114 30.975 1.00 68.19 88 GLY A CA 1
ATOM 619 C C . GLY A 1 88 ? -20.694 -18.194 30.034 1.00 68.19 88 GLY A C 1
ATOM 620 O O . GLY A 1 88 ? -20.045 -19.139 30.486 1.00 68.19 88 GLY A O 1
ATOM 621 N N . ALA A 1 89 ? -20.976 -18.076 28.734 1.00 66.75 89 ALA A N 1
ATOM 622 C CA . ALA A 1 89 ? -20.504 -19.042 27.745 1.00 66.75 89 ALA A CA 1
ATOM 623 C C . ALA A 1 89 ? -18.981 -19.236 27.863 1.00 66.75 89 ALA A C 1
ATOM 625 O O . ALA A 1 89 ? -18.228 -18.264 27.944 1.00 66.75 89 ALA A O 1
ATOM 626 N N . ALA A 1 90 ? -18.529 -20.493 27.882 1.00 58.50 90 ALA A N 1
ATOM 627 C CA . ALA A 1 90 ? -17.106 -20.805 27.841 1.00 58.50 90 ALA A CA 1
ATOM 628 C C . ALA A 1 90 ? -16.488 -20.195 26.570 1.00 58.50 90 ALA A C 1
ATOM 630 O O . ALA A 1 90 ? -17.030 -20.370 25.477 1.00 58.50 90 ALA A O 1
ATOM 631 N N . GLY A 1 91 ? -15.364 -19.484 26.702 1.00 54.03 91 GLY A N 1
ATOM 632 C CA . GLY A 1 91 ? -14.613 -18.995 25.546 1.00 54.03 91 GLY A CA 1
ATOM 633 C C . GLY A 1 91 ? -14.101 -20.181 24.731 1.00 54.03 91 GLY A C 1
ATOM 634 O O . GLY A 1 91 ? -13.242 -20.923 25.202 1.00 54.03 91 GLY A O 1
ATOM 635 N N . GLN A 1 92 ? -14.655 -20.398 23.537 1.00 51.16 92 GLN A N 1
ATOM 636 C CA . GLN A 1 92 ? -14.227 -21.477 22.647 1.00 51.16 92 GLN A CA 1
ATOM 637 C C . GLN A 1 92 ? -13.097 -21.000 21.736 1.00 51.16 92 GLN A C 1
ATOM 639 O O . GLN A 1 92 ? -13.323 -20.630 20.587 1.00 51.16 92 GLN A O 1
ATOM 644 N N . ASP A 1 93 ? -11.871 -21.065 22.247 1.00 51.62 93 ASP A N 1
ATOM 645 C CA . ASP A 1 93 ? -10.639 -20.905 21.465 1.00 51.62 93 ASP A CA 1
ATOM 646 C C . ASP A 1 93 ? 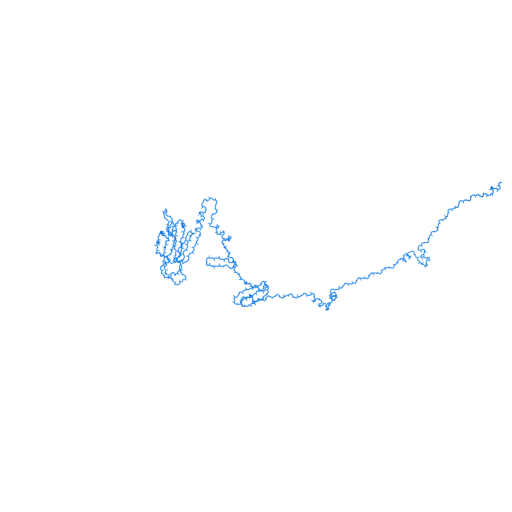-10.257 -22.222 20.751 1.00 51.62 93 ASP A C 1
ATOM 648 O O . ASP A 1 93 ? -9.114 -22.675 20.765 1.00 51.62 93 ASP A O 1
ATOM 652 N N . ALA A 1 94 ? -11.252 -22.918 20.187 1.00 59.50 94 ALA A N 1
ATOM 653 C CA . ALA A 1 94 ? -11.009 -24.080 19.344 1.00 59.50 94 ALA A CA 1
ATOM 654 C C . ALA A 1 94 ? -10.689 -23.569 17.939 1.00 59.50 94 ALA A C 1
ATOM 656 O O . ALA A 1 94 ? -11.565 -23.072 17.232 1.00 59.50 94 ALA A O 1
ATOM 657 N N . THR A 1 95 ? -9.423 -23.666 17.551 1.00 60.84 95 THR A N 1
ATOM 658 C CA . THR A 1 95 ? -8.968 -23.400 16.186 1.00 60.84 95 THR A CA 1
ATOM 659 C C . THR A 1 95 ? -9.733 -24.327 15.237 1.00 60.84 95 THR A C 1
ATOM 661 O O . THR A 1 95 ? -9.611 -25.550 15.324 1.00 60.84 95 THR A O 1
ATOM 664 N N . LEU A 1 96 ? -10.573 -23.766 14.365 1.00 81.12 96 LEU A N 1
ATOM 665 C CA . LEU A 1 96 ? -11.292 -24.541 13.355 1.00 81.12 96 LEU A CA 1
ATOM 666 C C . LEU A 1 96 ? -10.327 -24.867 12.209 1.00 81.12 96 LEU A C 1
ATOM 668 O O . LEU A 1 96 ? -9.486 -24.053 11.840 1.00 81.12 96 LEU A O 1
ATOM 672 N N . SER A 1 97 ? -10.426 -26.058 11.631 1.00 86.56 97 SER A N 1
ATOM 673 C CA . SER A 1 97 ? -9.645 -26.425 10.445 1.00 86.56 97 SER A CA 1
ATOM 674 C C . SER A 1 97 ? -10.457 -27.327 9.523 1.00 86.56 97 SER A C 1
ATOM 676 O O . SER A 1 97 ? -11.308 -28.090 9.982 1.00 86.56 97 SER A O 1
ATOM 678 N N . GLY A 1 98 ? -10.232 -27.208 8.217 1.00 88.25 98 GLY A N 1
ATOM 679 C CA . GLY A 1 98 ? -10.979 -27.934 7.190 1.00 88.25 98 GLY A CA 1
ATOM 680 C C . GLY A 1 98 ? -10.318 -27.824 5.819 1.00 88.25 98 GLY A C 1
ATOM 681 O O . GLY A 1 98 ? -9.134 -27.512 5.734 1.00 88.25 98 GLY A O 1
ATOM 682 N N . THR A 1 99 ? -11.048 -28.123 4.747 1.00 90.44 99 THR A N 1
ATOM 683 C CA . THR A 1 99 ? -10.533 -28.066 3.370 1.00 90.44 99 THR A CA 1
ATOM 684 C C . THR A 1 99 ? -11.260 -26.986 2.574 1.00 90.44 99 THR A C 1
ATOM 686 O O . THR A 1 99 ? -12.481 -27.047 2.449 1.00 90.44 99 THR A O 1
ATOM 689 N N . GLY A 1 100 ? -10.505 -26.051 1.995 1.00 89.19 100 GLY A N 1
ATOM 690 C CA . GLY A 1 100 ? -11.008 -24.960 1.156 1.00 89.19 100 GLY A CA 1
ATOM 691 C C . GLY A 1 100 ? -11.624 -23.783 1.922 1.00 89.19 100 GLY A C 1
ATOM 692 O O . GLY A 1 100 ? -11.581 -23.736 3.155 1.00 89.19 100 GLY A O 1
ATOM 693 N N . ASP A 1 101 ? -12.193 -22.841 1.157 1.00 90.81 101 ASP A N 1
ATOM 694 C CA . ASP A 1 101 ? -12.840 -21.617 1.654 1.00 90.81 101 ASP A CA 1
ATOM 695 C C . ASP A 1 101 ? -14.006 -21.957 2.608 1.00 90.81 101 ASP A C 1
ATOM 697 O O . ASP A 1 101 ? -14.939 -22.667 2.212 1.00 90.81 101 ASP A O 1
ATOM 701 N N . PRO A 1 102 ? -13.980 -21.472 3.863 1.00 91.88 102 PRO A N 1
ATOM 702 C CA . PRO A 1 102 ? -15.030 -21.743 4.841 1.00 91.88 102 PRO A CA 1
ATOM 703 C C . PRO A 1 102 ? -16.363 -21.023 4.558 1.00 91.88 102 PRO A C 1
ATOM 705 O O . PRO A 1 102 ? -17.378 -21.384 5.164 1.00 91.88 102 PRO A O 1
ATOM 708 N N . ASN A 1 103 ? -16.411 -20.026 3.663 1.00 90.94 103 ASN A N 1
ATOM 709 C CA . ASN A 1 103 ? -17.626 -19.254 3.392 1.00 90.94 103 ASN A CA 1
ATOM 710 C C . ASN A 1 103 ? -18.783 -20.127 2.878 1.00 90.94 103 ASN A C 1
ATOM 712 O O . ASN A 1 103 ? -18.680 -20.835 1.879 1.00 90.94 103 ASN A O 1
ATOM 716 N N . GLY A 1 104 ? -19.927 -20.053 3.568 1.00 89.9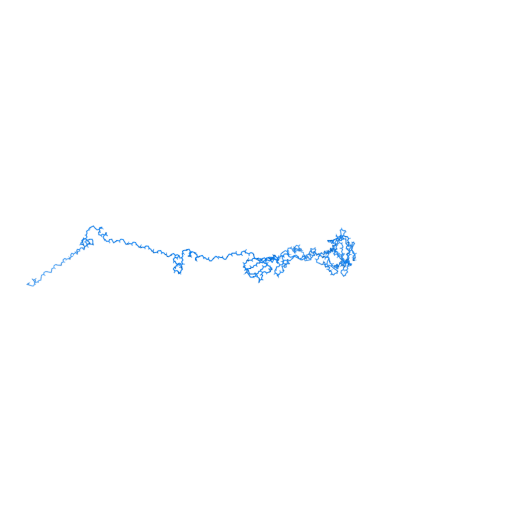4 104 GLY A N 1
ATOM 717 C CA . GLY A 1 104 ? -21.133 -20.823 3.238 1.00 89.94 104 GLY A CA 1
ATOM 718 C C . GLY A 1 104 ? -21.092 -22.303 3.642 1.00 89.94 104 GLY A C 1
ATOM 719 O O . GLY A 1 104 ? -22.100 -22.992 3.492 1.00 89.94 104 GLY A O 1
ATOM 720 N N . VAL A 1 105 ? -19.967 -22.786 4.179 1.00 89.12 105 VAL A N 1
ATOM 721 C CA . VAL A 1 105 ? -19.781 -24.181 4.613 1.00 89.12 105 VAL A CA 1
ATOM 722 C C . VAL A 1 105 ? -19.610 -24.271 6.128 1.00 89.12 105 VAL A C 1
ATOM 724 O O . VAL A 1 105 ? -20.179 -25.155 6.766 1.00 89.12 105 VAL A O 1
ATOM 727 N N . VAL A 1 106 ? -18.844 -23.348 6.711 1.00 86.50 106 VAL A N 1
ATOM 728 C CA . VAL A 1 106 ? -18.492 -23.335 8.132 1.00 86.50 106 VAL A CA 1
ATOM 729 C C . VAL A 1 106 ? -19.089 -22.093 8.788 1.00 86.50 106 VAL A C 1
ATOM 731 O O . VAL A 1 106 ? -18.851 -20.970 8.354 1.00 86.50 106 VAL A O 1
ATOM 734 N N . THR A 1 107 ? -19.841 -22.280 9.870 1.00 87.38 107 THR A N 1
ATOM 735 C CA . THR A 1 107 ? -20.293 -21.193 10.753 1.00 87.38 107 THR A CA 1
ATOM 736 C C . THR A 1 107 ? -19.461 -21.193 12.028 1.00 87.38 107 THR A C 1
ATOM 738 O O . THR A 1 107 ? -19.373 -22.221 12.700 1.00 87.38 107 THR A O 1
ATOM 741 N N . GLY A 1 108 ? -18.865 -20.050 12.354 1.00 86.25 108 GLY A N 1
ATOM 742 C CA . GLY A 1 108 ? -18.081 -19.828 13.566 1.00 86.25 108 GLY A CA 1
ATOM 743 C C . GLY A 1 108 ? -18.715 -18.789 14.485 1.00 86.25 108 GLY A C 1
ATOM 744 O O . GLY A 1 108 ? -19.902 -18.482 14.397 1.00 86.25 108 GLY A O 1
ATOM 745 N N . VAL A 1 109 ? -17.898 -18.217 15.362 1.00 85.38 109 VAL A N 1
ATOM 746 C CA . VAL A 1 109 ? -18.250 -17.053 16.189 1.00 85.38 109 VAL A CA 1
ATOM 747 C C . VAL A 1 109 ? -17.324 -15.881 15.877 1.00 85.38 109 VAL A C 1
ATOM 749 O O . VAL A 1 109 ? -16.202 -16.078 15.418 1.00 85.38 109 VAL A O 1
ATOM 752 N N . ALA A 1 110 ? -17.776 -14.653 16.134 1.00 85.50 110 ALA A N 1
ATOM 753 C CA . ALA A 1 110 ? -16.957 -13.456 15.958 1.00 85.50 110 ALA A CA 1
ATOM 754 C C . ALA A 1 110 ? -15.590 -13.584 16.661 1.00 85.50 110 ALA A C 1
ATOM 756 O O . ALA A 1 110 ? -15.516 -13.920 17.842 1.00 85.50 110 ALA A O 1
ATOM 757 N N . GLY A 1 111 ? -14.513 -13.294 15.932 1.00 81.06 111 GLY A N 1
ATOM 758 C CA . GLY A 1 111 ? -13.125 -13.391 16.390 1.00 81.06 111 GLY A CA 1
ATOM 759 C C . GLY A 1 111 ? -12.465 -14.755 16.168 1.00 81.06 111 GLY A C 1
ATOM 760 O O . GLY A 1 111 ? -11.275 -14.890 16.441 1.00 81.06 111 GLY A O 1
ATOM 761 N N . GLN A 1 112 ? -13.194 -15.753 15.668 1.00 87.44 112 GLN A N 1
ATOM 762 C CA . GLN A 1 112 ? -12.666 -17.103 15.485 1.00 87.44 112 GLN A CA 1
ATOM 763 C C . GLN A 1 112 ? -11.808 -17.218 14.216 1.00 87.44 112 GLN A C 1
ATOM 765 O O . GLN A 1 112 ? -12.032 -16.508 13.230 1.00 87.44 112 GLN A O 1
ATOM 770 N N . VAL A 1 113 ? -10.827 -18.127 14.256 1.00 89.12 113 VAL A N 1
ATOM 771 C CA . VAL A 1 113 ? -9.890 -18.413 13.159 1.00 89.12 113 VAL A CA 1
ATOM 772 C C . VAL A 1 113 ? -10.143 -19.814 12.598 1.00 89.12 113 VAL A C 1
ATOM 774 O O . VAL A 1 113 ? -10.378 -20.759 13.355 1.00 89.12 113 VAL A O 1
ATOM 777 N N . TYR A 1 114 ? -10.078 -19.934 11.274 1.00 90.88 114 TYR A N 1
ATOM 778 C CA . TYR A 1 114 ? -10.172 -21.174 10.511 1.00 90.88 114 TYR A CA 1
ATOM 779 C C . TYR A 1 114 ? -8.901 -21.381 9.677 1.00 90.88 114 TYR A C 1
ATOM 781 O O . TYR A 1 114 ? -8.402 -20.434 9.078 1.00 90.88 114 TYR A O 1
ATOM 789 N N . THR A 1 115 ? -8.384 -22.605 9.602 1.00 90.88 115 THR A N 1
ATOM 790 C CA . THR A 1 115 ? -7.231 -22.957 8.757 1.00 90.88 115 THR A CA 1
ATOM 791 C C . THR A 1 115 ? -7.646 -23.921 7.648 1.00 90.88 115 THR A C 1
ATOM 793 O O . THR A 1 115 ? -8.128 -25.022 7.931 1.00 90.88 115 THR A O 1
ATOM 796 N N . ASP A 1 116 ? -7.412 -23.546 6.388 1.00 90.56 116 ASP A N 1
ATOM 797 C CA . ASP A 1 116 ? -7.494 -24.474 5.262 1.00 90.56 116 ASP A CA 1
ATOM 798 C C . ASP A 1 116 ? -6.260 -25.384 5.258 1.00 90.56 116 ASP A C 1
ATOM 800 O O . ASP A 1 116 ? -5.132 -24.972 5.002 1.00 90.56 116 ASP A O 1
ATOM 804 N N . THR A 1 117 ? -6.490 -26.657 5.538 1.00 89.69 117 THR A N 1
ATOM 805 C CA . THR A 1 117 ? -5.466 -27.702 5.628 1.00 89.69 117 THR A CA 1
ATOM 806 C C . THR A 1 117 ? -4.825 -28.063 4.289 1.00 89.69 117 THR A C 1
ATOM 808 O O . THR A 1 117 ? -3.775 -28.703 4.287 1.00 89.69 117 THR A O 1
ATOM 811 N N . VAL A 1 118 ? -5.426 -27.673 3.158 1.00 86.44 118 VAL A N 1
ATOM 812 C CA . VAL A 1 118 ? -4.882 -27.955 1.822 1.00 86.44 118 VAL A CA 1
ATOM 813 C C . VAL A 1 118 ? -3.995 -26.819 1.330 1.00 86.44 118 VAL A C 1
ATOM 815 O O . VAL A 1 118 ? -2.868 -27.073 0.909 1.00 86.44 118 VAL A O 1
ATOM 818 N N . SER A 1 119 ? -4.485 -25.579 1.372 1.00 82.38 119 SER A N 1
ATOM 819 C CA . SER A 1 119 ? -3.727 -24.408 0.907 1.00 82.38 119 SER A CA 1
ATOM 820 C C . SER A 1 119 ? -2.811 -23.807 1.978 1.00 82.38 119 SER A C 1
ATOM 822 O O . SER A 1 119 ? -1.860 -23.107 1.640 1.00 82.38 119 SER A O 1
ATOM 824 N N . GLY A 1 120 ? -3.070 -24.085 3.260 1.00 82.81 120 GLY A N 1
ATOM 825 C CA . GLY A 1 120 ? -2.393 -23.454 4.394 1.00 82.81 120 GLY A CA 1
ATOM 826 C C . GLY A 1 120 ? -2.916 -22.053 4.729 1.00 82.81 120 GLY A C 1
ATOM 827 O O . GLY A 1 120 ? -2.390 -21.427 5.646 1.00 82.81 120 GLY A O 1
ATOM 828 N N . ILE A 1 121 ? -3.936 -21.568 4.015 1.00 83.88 121 ILE A N 1
ATOM 829 C CA . ILE A 1 121 ? -4.523 -20.241 4.209 1.00 83.88 121 ILE A CA 1
ATOM 830 C C . ILE A 1 121 ? -5.280 -20.182 5.546 1.00 83.88 121 ILE A C 1
ATOM 832 O O . ILE A 1 121 ? -6.021 -21.103 5.904 1.00 83.88 121 ILE A O 1
ATOM 836 N N . LEU A 1 122 ? -5.120 -19.085 6.291 1.00 89.81 122 LEU A N 1
ATOM 837 C CA . LEU A 1 122 ? -5.911 -18.805 7.490 1.00 89.81 122 LEU A CA 1
ATOM 838 C C . LEU A 1 122 ? -7.074 -17.873 7.141 1.00 89.81 122 LEU A C 1
ATOM 840 O O . LEU A 1 122 ? -6.953 -17.015 6.284 1.00 89.81 122 LEU A O 1
ATOM 844 N N . TYR A 1 123 ? -8.192 -17.990 7.847 1.00 89.81 123 TYR A N 1
ATOM 845 C CA . TYR A 1 123 ? -9.365 -17.128 7.724 1.00 89.81 123 TYR A CA 1
ATOM 846 C C . TYR A 1 123 ? -9.832 -16.683 9.113 1.00 89.81 123 TYR A C 1
ATOM 848 O O . TYR A 1 123 ? -9.714 -17.430 10.078 1.00 89.81 123 TYR A O 1
ATOM 856 N N . LYS A 1 124 ? -10.380 -15.473 9.231 1.00 90.19 124 LYS A N 1
ATOM 857 C CA . LYS A 1 124 ? -10.975 -14.899 10.443 1.00 90.19 124 LYS A CA 1
ATOM 858 C C . LYS A 1 124 ? -12.380 -14.406 10.147 1.00 90.19 124 LYS A C 1
ATOM 860 O O . LYS A 1 124 ? -12.630 -13.812 9.100 1.00 90.19 124 LYS A O 1
ATOM 865 N N . THR A 1 125 ? -13.287 -14.582 11.092 1.00 88.56 125 THR A N 1
ATOM 866 C CA . THR A 1 125 ? -14.648 -14.052 10.980 1.00 88.56 125 THR A CA 1
ATOM 867 C C . THR A 1 125 ? -14.910 -12.986 12.037 1.00 88.56 125 THR A C 1
ATOM 869 O O . THR A 1 125 ? -14.485 -13.120 13.181 1.00 88.56 125 THR A O 1
ATOM 872 N N . SER A 1 126 ? -15.590 -11.899 11.668 1.00 86.38 126 SER A N 1
ATOM 873 C CA . SER A 1 126 ? -16.015 -10.843 12.602 1.00 86.38 126 SER A CA 1
ATOM 874 C C . SER A 1 126 ? -17.443 -11.028 13.110 1.00 86.38 126 SER A C 1
ATOM 876 O O . SER A 1 126 ? -17.822 -10.377 14.078 1.00 86.38 126 SER A O 1
ATOM 878 N N . ASP A 1 127 ? -18.233 -11.885 12.464 1.00 86.31 127 ASP A N 1
ATOM 879 C CA . ASP A 1 127 ? -19.659 -12.084 12.752 1.00 86.31 127 ASP A CA 1
ATOM 880 C C . ASP A 1 127 ? -20.065 -13.564 12.891 1.00 86.31 127 ASP A C 1
ATOM 882 O O . ASP A 1 127 ? -21.191 -13.853 13.287 1.00 86.31 127 ASP A O 1
ATOM 886 N N . GLY A 1 128 ? -19.153 -14.501 12.614 1.00 86.19 128 GLY A N 1
ATOM 887 C CA . GLY A 1 128 ? -19.397 -15.943 12.647 1.00 86.19 128 GLY A CA 1
ATOM 888 C C . GLY A 1 128 ? -19.894 -16.546 11.328 1.00 86.19 128 GLY A C 1
ATOM 889 O O . GLY A 1 128 ? -20.008 -17.765 11.223 1.00 86.19 128 GLY A O 1
ATOM 890 N N . THR A 1 129 ? -20.181 -15.733 10.313 1.00 86.38 129 THR A N 1
ATOM 891 C CA . THR A 1 129 ? -20.794 -16.182 9.049 1.00 86.38 129 THR A CA 1
ATOM 892 C C . THR A 1 129 ? -19.968 -15.841 7.819 1.00 86.38 129 THR A C 1
ATOM 894 O O . THR A 1 129 ? -19.931 -16.633 6.878 1.00 86.38 129 THR A O 1
ATOM 897 N N . ILE A 1 130 ? -19.283 -14.698 7.836 1.00 88.94 130 ILE A N 1
ATOM 898 C CA . ILE A 1 130 ? -18.399 -14.254 6.764 1.00 88.94 130 ILE A CA 1
ATOM 899 C C . ILE A 1 130 ? -16.961 -14.430 7.233 1.00 88.94 130 ILE A C 1
ATOM 901 O O . ILE A 1 130 ? -16.550 -13.874 8.257 1.00 88.94 130 ILE A O 1
ATOM 905 N N . TRP A 1 131 ? -16.194 -15.199 6.476 1.00 91.06 131 TRP A N 1
ATOM 906 C CA . TRP A 1 131 ? -14.798 -15.497 6.745 1.00 91.06 131 TRP A CA 1
ATOM 907 C C . TRP A 1 131 ? -13.909 -14.746 5.763 1.00 91.06 131 TRP A C 1
ATOM 909 O O . TRP A 1 131 ? -14.044 -14.877 4.549 1.00 91.06 131 TRP A O 1
ATOM 919 N N . ASN A 1 132 ? -12.987 -13.959 6.307 1.00 87.38 132 ASN A N 1
ATOM 920 C CA . ASN A 1 132 ? -12.013 -13.185 5.551 1.00 87.38 132 ASN A CA 1
ATOM 921 C C . ASN A 1 132 ? -10.632 -13.790 5.757 1.00 87.38 132 ASN A C 1
ATOM 923 O O . ASN A 1 132 ? -10.268 -14.102 6.886 1.00 87.38 132 ASN A O 1
ATOM 927 N N . GLU A 1 133 ? -9.850 -13.919 4.698 1.00 89.88 133 GLU A N 1
ATOM 928 C CA . GLU A 1 133 ? -8.484 -14.431 4.766 1.00 89.88 133 GLU A CA 1
ATOM 929 C C . GLU A 1 133 ? -7.612 -13.622 5.757 1.00 89.88 133 GLU A C 1
ATOM 931 O O . GLU A 1 133 ? -7.636 -12.387 5.802 1.00 89.88 133 GLU A O 1
ATOM 936 N N . VAL A 1 134 ? -6.895 -14.329 6.629 1.00 77.19 134 VAL A N 1
ATOM 937 C CA . VAL A 1 134 ? -5.871 -13.812 7.538 1.00 77.19 134 VAL A CA 1
ATOM 938 C C . VAL A 1 134 ? -4.570 -13.917 6.770 1.00 77.19 134 VAL A C 1
ATOM 940 O O . VAL A 1 134 ? -4.137 -15.020 6.467 1.00 77.19 134 VAL A O 1
ATOM 943 N N . ASP A 1 135 ? -3.972 -12.764 6.501 1.00 65.00 135 ASP A N 1
ATOM 944 C CA . ASP A 1 135 ? -2.914 -12.557 5.507 1.00 65.00 135 ASP A CA 1
ATOM 945 C C . ASP A 1 135 ? -3.417 -12.296 4.079 1.00 65.00 135 ASP A C 1
ATOM 947 O O . ASP A 1 135 ? -2.901 -12.785 3.084 1.00 65.00 135 ASP A O 1
ATOM 951 N N . SER A 1 136 ? -4.425 -11.430 3.965 1.00 53.75 136 SER A N 1
ATOM 952 C CA . SER A 1 136 ? -4.682 -10.714 2.719 1.00 53.75 136 SER A CA 1
ATOM 953 C C . SER A 1 136 ? -3.710 -9.535 2.564 1.00 53.75 136 SER A C 1
ATOM 955 O O . SER A 1 136 ? -4.180 -8.413 2.319 1.00 53.75 136 SER A O 1
ATOM 957 N N . ASP A 1 137 ? -2.392 -9.717 2.739 1.00 49.47 137 ASP A N 1
ATOM 958 C CA . ASP A 1 137 ? -1.424 -8.669 2.388 1.00 49.47 137 ASP A CA 1
ATOM 959 C C . ASP A 1 137 ? -1.357 -8.523 0.857 1.00 49.47 137 ASP A C 1
ATOM 961 O O . ASP A 1 137 ? -0.365 -8.673 0.166 1.00 49.47 137 ASP A O 1
ATOM 965 N N . THR A 1 138 ? -2.464 -8.027 0.319 1.00 47.94 138 THR A N 1
ATOM 966 C CA . THR A 1 138 ? -2.483 -7.118 -0.815 1.00 47.94 138 THR A CA 1
ATOM 967 C C . THR A 1 138 ? -1.648 -5.867 -0.549 1.00 47.94 138 THR A C 1
ATOM 969 O O . THR A 1 138 ? -1.562 -5.069 -1.462 1.00 47.94 138 THR A O 1
ATOM 972 N N . LYS A 1 139 ? -1.026 -5.703 0.632 1.00 51.69 139 LYS A N 1
ATOM 973 C CA . LYS A 1 139 ? 0.020 -4.717 0.942 1.00 51.69 139 LYS A CA 1
ATOM 974 C C . LYS A 1 139 ? 1.441 -5.260 0.782 1.00 51.69 139 LYS A C 1
ATOM 976 O O . LYS A 1 139 ? 2.392 -4.585 1.183 1.00 51.69 139 LYS A O 1
ATOM 981 N N . ASP A 1 140 ? 1.603 -6.431 0.178 1.00 53.38 140 ASP A N 1
ATOM 982 C CA . ASP A 1 140 ? 2.921 -6.922 -0.174 1.00 53.38 140 ASP A CA 1
ATOM 983 C C . ASP A 1 140 ? 3.561 -6.064 -1.266 1.00 53.38 140 ASP A C 1
ATOM 985 O O . ASP A 1 140 ? 2.963 -5.690 -2.282 1.00 53.38 140 ASP A O 1
ATOM 989 N N . LEU A 1 141 ? 4.836 -5.763 -1.040 1.00 57.50 141 LEU A N 1
ATOM 990 C CA . LEU A 1 141 ? 5.713 -5.117 -1.997 1.00 57.50 141 LEU A CA 1
ATOM 991 C C . LEU A 1 141 ? 5.909 -6.048 -3.199 1.00 57.50 141 LEU A C 1
ATOM 993 O O . LEU A 1 141 ? 6.727 -6.968 -3.156 1.00 57.50 141 LEU A O 1
ATOM 997 N N . SER A 1 142 ? 5.182 -5.811 -4.289 1.00 57.03 142 SER A N 1
ATOM 998 C CA . SER A 1 142 ? 5.362 -6.591 -5.513 1.00 57.03 142 SER A CA 1
ATOM 999 C C . SER A 1 142 ? 6.474 -5.984 -6.365 1.00 57.03 142 SER A C 1
ATOM 1001 O O . SER A 1 142 ? 6.442 -4.794 -6.697 1.00 57.03 142 SER A O 1
ATOM 1003 N N . LEU A 1 143 ? 7.457 -6.808 -6.737 1.00 49.47 143 LEU A N 1
ATOM 1004 C CA . LEU A 1 143 ? 8.422 -6.492 -7.788 1.00 49.47 143 LEU A CA 1
ATOM 1005 C C . LEU A 1 143 ? 8.025 -7.224 -9.071 1.00 49.47 143 LEU A C 1
ATOM 1007 O O . LEU A 1 143 ? 8.117 -8.449 -9.150 1.00 49.47 143 LEU A O 1
ATOM 1011 N N . SER A 1 144 ? 7.646 -6.459 -10.094 1.00 45.22 144 SER A N 1
ATOM 1012 C CA . SER A 1 144 ? 7.457 -6.960 -11.457 1.00 45.22 144 SER A CA 1
ATOM 1013 C C . SER A 1 144 ? 8.334 -6.156 -12.412 1.00 45.22 144 SER A C 1
ATOM 1015 O O . SER A 1 144 ? 8.162 -4.947 -12.583 1.00 45.22 144 SER A O 1
ATOM 1017 N N . GLY A 1 145 ? 9.320 -6.822 -13.017 1.00 62.59 145 GLY A N 1
ATOM 1018 C CA . GLY A 1 145 ? 10.333 -6.156 -13.836 1.00 62.59 145 GLY A CA 1
ATOM 1019 C C . GLY A 1 145 ? 11.125 -5.123 -13.026 1.00 62.59 145 GLY A C 1
ATOM 1020 O O . GLY A 1 145 ? 11.718 -5.460 -12.004 1.00 62.59 145 GLY A O 1
ATOM 1021 N N . ASN A 1 146 ? 11.116 -3.865 -13.479 1.00 47.69 146 ASN A N 1
ATOM 1022 C CA . ASN A 1 146 ? 11.789 -2.741 -12.813 1.00 47.69 146 ASN A CA 1
ATOM 1023 C C . ASN A 1 146 ? 10.828 -1.888 -11.968 1.00 47.69 146 ASN A C 1
ATOM 1025 O O . ASN A 1 146 ? 11.205 -0.809 -11.511 1.00 47.69 146 ASN A O 1
ATOM 1029 N N . THR A 1 147 ? 9.584 -2.329 -11.792 1.00 40.09 147 THR A N 1
ATOM 1030 C CA . THR A 1 147 ? 8.562 -1.572 -11.077 1.00 40.09 147 THR A CA 1
ATOM 1031 C C . THR A 1 147 ? 8.307 -2.213 -9.724 1.00 40.09 147 THR A C 1
ATOM 1033 O O . THR A 1 147 ? 7.997 -3.400 -9.622 1.00 40.09 147 THR A O 1
ATOM 1036 N N . ILE A 1 148 ? 8.444 -1.393 -8.688 1.00 57.16 148 ILE A N 1
ATOM 1037 C CA . ILE A 1 148 ? 7.996 -1.695 -7.335 1.00 57.16 148 ILE A CA 1
ATOM 1038 C C . ILE A 1 148 ? 6.597 -1.093 -7.207 1.00 57.16 148 ILE A C 1
ATOM 1040 O O . ILE A 1 148 ? 6.432 0.104 -7.441 1.00 57.16 148 ILE A O 1
ATOM 1044 N N . SER A 1 149 ? 5.595 -1.899 -6.867 1.00 50.78 149 SER A N 1
ATOM 1045 C CA . SER A 1 149 ? 4.227 -1.424 -6.638 1.00 50.78 149 SER A CA 1
ATOM 1046 C C . SER A 1 149 ? 3.778 -1.752 -5.222 1.00 50.78 149 SER A C 1
ATOM 1048 O O . SER A 1 149 ? 3.935 -2.878 -4.757 1.00 50.78 149 SER A O 1
ATOM 1050 N N . LEU A 1 150 ? 3.198 -0.752 -4.557 1.00 53.84 150 LEU A N 1
ATOM 1051 C CA . LEU A 1 150 ? 2.426 -0.932 -3.335 1.00 53.84 150 LEU A CA 1
ATOM 1052 C C . LEU A 1 150 ? 0.975 -1.125 -3.772 1.00 53.84 150 LEU A C 1
ATOM 1054 O O . LEU A 1 150 ? 0.337 -0.202 -4.287 1.00 53.84 150 LEU A O 1
ATOM 1058 N N . ILE A 1 151 ? 0.492 -2.356 -3.669 1.00 51.78 151 ILE A N 1
ATOM 1059 C CA . ILE A 1 151 ? -0.902 -2.665 -3.956 1.00 51.78 151 ILE A CA 1
ATOM 1060 C C . ILE A 1 151 ? -1.682 -2.259 -2.688 1.00 51.78 151 ILE A C 1
ATOM 1062 O O . ILE A 1 151 ? -1.229 -2.467 -1.568 1.00 51.78 151 ILE A O 1
ATOM 1066 N N . ASP A 1 152 ? -2.797 -1.551 -2.835 1.00 44.97 152 ASP A N 1
ATOM 1067 C CA . ASP A 1 152 ? -3.731 -1.301 -1.733 1.00 44.97 152 ASP A CA 1
ATOM 1068 C C . ASP A 1 152 ? -5.100 -1.746 -2.206 1.00 44.97 152 ASP A C 1
ATOM 1070 O O . ASP A 1 152 ? -5.798 -0.965 -2.842 1.00 44.97 152 ASP A O 1
ATOM 1074 N N . GLY A 1 153 ? -5.430 -3.026 -2.005 1.00 45.88 153 GLY A N 1
ATOM 1075 C CA . GLY A 1 153 ? -6.804 -3.550 -1.983 1.00 45.88 153 GLY A CA 1
ATOM 1076 C C . GLY A 1 153 ? -7.814 -3.071 -3.044 1.00 45.88 153 GLY A C 1
ATOM 1077 O O . GLY A 1 153 ? -9.013 -3.175 -2.799 1.00 45.88 153 GLY A O 1
ATOM 1078 N N . GLY A 1 154 ? -7.385 -2.546 -4.199 1.00 43.44 154 GLY A N 1
ATOM 1079 C CA . GLY A 1 154 ? -8.258 -1.938 -5.212 1.00 43.44 154 GLY A CA 1
ATOM 1080 C C . GLY A 1 154 ? -7.854 -0.555 -5.746 1.00 43.44 154 GLY A C 1
ATOM 1081 O O . GLY A 1 154 ? -8.499 -0.063 -6.669 1.00 43.44 154 GLY A O 1
ATOM 1082 N N . SER A 1 155 ? -6.799 0.092 -5.251 1.00 49.09 155 SER A N 1
ATOM 1083 C CA . SER A 1 155 ? -6.216 1.289 -5.874 1.00 49.09 155 SER A CA 1
ATOM 1084 C C . SER A 1 155 ? -4.695 1.217 -5.818 1.00 49.09 155 SER A C 1
ATOM 1086 O O . SER A 1 155 ? -4.104 1.046 -4.759 1.00 49.09 155 SER A O 1
ATOM 1088 N N . ALA A 1 156 ? -4.046 1.298 -6.980 1.00 48.62 156 ALA A N 1
ATOM 1089 C CA . ALA A 1 156 ? -2.595 1.386 -7.046 1.00 48.62 156 ALA A CA 1
ATOM 1090 C C . ALA A 1 156 ? -2.148 2.634 -6.273 1.00 48.62 156 ALA A C 1
ATOM 1092 O O . ALA A 1 156 ? -2.584 3.741 -6.594 1.00 48.62 156 ALA A O 1
ATOM 1093 N N . VAL A 1 157 ? -1.297 2.472 -5.261 1.00 50.53 157 VAL A N 1
ATOM 1094 C CA . VAL A 1 157 ? -0.629 3.618 -4.648 1.00 50.53 157 VAL A CA 1
ATOM 1095 C C . VAL A 1 157 ? 0.393 4.112 -5.668 1.00 50.53 157 VAL A C 1
ATOM 1097 O O . VAL A 1 157 ? 1.449 3.506 -5.858 1.00 50.53 157 VAL A O 1
ATOM 1100 N N . ASP A 1 158 ? 0.044 5.185 -6.375 1.00 50.94 158 ASP A N 1
ATOM 1101 C CA . ASP A 1 158 ? 0.941 5.857 -7.307 1.00 50.94 158 ASP A CA 1
ATOM 1102 C C . ASP A 1 158 ? 2.088 6.504 -6.517 1.00 50.94 158 ASP A C 1
ATOM 1104 O O . ASP A 1 158 ? 1.931 7.505 -5.814 1.00 50.94 158 ASP A O 1
ATOM 1108 N N . ILE A 1 159 ? 3.270 5.898 -6.605 1.00 51.09 159 ILE A N 1
ATOM 1109 C CA . ILE A 1 159 ? 4.488 6.367 -5.933 1.00 51.09 159 ILE A CA 1
ATOM 1110 C C . ILE A 1 159 ? 4.908 7.746 -6.478 1.00 51.09 159 ILE A C 1
ATOM 1112 O O . ILE A 1 159 ? 5.665 8.457 -5.815 1.00 51.09 159 ILE A O 1
ATOM 1116 N N . GLY A 1 160 ? 4.368 8.179 -7.626 1.00 50.72 160 GLY A N 1
ATOM 1117 C CA . GLY A 1 160 ? 4.575 9.516 -8.180 1.00 50.72 160 GLY A CA 1
ATOM 1118 C C . GLY A 1 160 ? 4.183 10.659 -7.235 1.00 50.72 160 GLY A C 1
ATOM 1119 O O . GLY A 1 160 ? 4.732 11.752 -7.359 1.00 50.72 160 GLY A O 1
ATOM 1120 N N . THR A 1 161 ? 3.301 10.422 -6.254 1.00 48.41 161 THR A N 1
ATOM 1121 C CA . THR A 1 161 ? 2.883 11.438 -5.267 1.00 48.41 161 THR A CA 1
ATOM 1122 C C . THR A 1 161 ? 3.516 11.277 -3.879 1.00 48.41 161 THR A C 1
ATOM 1124 O O . THR A 1 161 ? 3.170 12.019 -2.961 1.00 48.41 161 THR A O 1
ATOM 1127 N N . SER A 1 162 ? 4.419 10.309 -3.683 1.00 45.97 162 SER A N 1
ATOM 1128 C CA . SER A 1 162 ? 5.081 10.079 -2.390 1.00 45.97 162 SER A CA 1
ATOM 1129 C C . SER A 1 162 ? 6.126 11.161 -2.091 1.00 45.97 162 SER A C 1
ATOM 1131 O O . SER A 1 162 ? 6.835 11.615 -2.987 1.00 45.97 162 SER A O 1
ATOM 1133 N N . THR A 1 163 ? 6.289 11.546 -0.822 1.00 47.88 163 THR A N 1
ATOM 1134 C CA . THR A 1 163 ? 7.317 12.511 -0.379 1.00 47.88 163 THR A CA 1
ATOM 1135 C C . THR A 1 163 ? 8.740 12.084 -0.754 1.00 47.88 163 THR A C 1
ATOM 1137 O O . THR A 1 163 ? 9.583 12.939 -1.010 1.00 47.88 163 THR A O 1
ATOM 1140 N N . LEU A 1 164 ? 8.986 10.776 -0.903 1.00 46.84 164 LEU A N 1
ATOM 1141 C CA . LEU A 1 164 ? 10.245 10.237 -1.429 1.00 46.84 164 LEU A CA 1
ATOM 1142 C C . LEU A 1 164 ? 10.510 10.649 -2.891 1.00 46.84 164 LEU A C 1
ATOM 1144 O O . LEU A 1 164 ? 11.656 10.894 -3.259 1.00 46.84 164 LEU A O 1
ATOM 1148 N N . ALA A 1 165 ? 9.469 10.749 -3.727 1.00 45.59 165 ALA A N 1
ATOM 1149 C CA . ALA A 1 165 ? 9.600 11.211 -5.111 1.00 45.59 165 ALA A CA 1
ATOM 1150 C C . ALA A 1 165 ? 9.974 12.703 -5.171 1.00 45.59 165 ALA A C 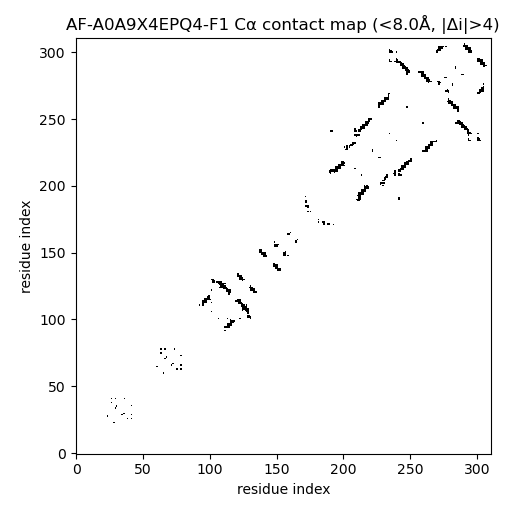1
ATOM 1152 O O . ALA A 1 165 ? 10.746 13.111 -6.039 1.00 45.59 165 ALA A O 1
ATOM 1153 N N . GLY A 1 166 ? 9.492 13.497 -4.206 1.00 46.38 166 GLY A N 1
ATOM 1154 C CA . GLY A 1 166 ? 9.871 14.901 -4.034 1.00 46.38 166 GLY A CA 1
ATOM 1155 C C . GLY A 1 166 ? 11.348 15.088 -3.676 1.00 46.38 166 GLY A C 1
ATOM 1156 O O . GLY A 1 166 ? 12.008 15.935 -4.275 1.00 46.38 166 GLY A O 1
ATOM 1157 N N . ASP A 1 167 ? 11.893 14.262 -2.779 1.00 47.94 167 ASP A N 1
ATOM 1158 C CA . ASP A 1 167 ? 13.311 14.332 -2.387 1.00 47.94 167 ASP A CA 1
ATOM 1159 C C . ASP A 1 167 ? 14.260 13.850 -3.501 1.00 47.94 167 ASP A C 1
ATOM 1161 O O . ASP A 1 167 ? 15.330 14.430 -3.706 1.00 47.94 167 ASP A O 1
ATOM 1165 N N . VAL A 1 168 ? 13.864 12.842 -4.289 1.00 50.03 168 VAL A N 1
ATOM 1166 C CA . VAL A 1 168 ? 14.640 12.394 -5.462 1.00 50.03 168 VAL A CA 1
ATOM 1167 C C . VAL A 1 168 ? 14.598 13.436 -6.590 1.00 50.03 168 VAL A C 1
ATOM 1169 O O . VAL A 1 168 ? 15.636 13.729 -7.185 1.00 50.03 168 VAL A O 1
ATOM 1172 N N . ALA A 1 169 ? 13.442 14.056 -6.854 1.00 49.28 169 ALA A N 1
ATOM 1173 C CA . ALA A 1 169 ? 13.322 15.141 -7.833 1.00 49.28 169 ALA A CA 1
ATOM 1174 C C . ALA A 1 169 ? 14.089 16.406 -7.393 1.00 49.28 169 ALA A C 1
ATOM 1176 O O . ALA A 1 169 ? 14.770 17.035 -8.209 1.00 49.28 169 ALA A O 1
ATOM 1177 N N . GLY A 1 170 ? 14.057 16.737 -6.097 1.00 49.03 170 GLY A N 1
ATOM 1178 C CA . GLY A 1 170 ? 14.781 17.865 -5.506 1.00 49.03 170 GLY A CA 1
ATOM 1179 C C . GLY A 1 170 ? 16.303 17.760 -5.628 1.00 49.03 170 GLY A C 1
ATOM 1180 O O . GLY A 1 170 ? 16.976 18.776 -5.765 1.00 49.03 170 GLY A O 1
ATOM 1181 N N . ASN A 1 171 ? 16.852 16.544 -5.684 1.00 53.31 171 ASN A N 1
ATOM 1182 C CA . ASN A 1 171 ? 18.290 16.319 -5.864 1.00 53.31 171 ASN A CA 1
ATOM 1183 C C . ASN A 1 171 ? 18.776 16.498 -7.323 1.00 53.31 171 ASN A C 1
ATOM 1185 O O . ASN A 1 171 ? 19.973 16.430 -7.593 1.00 53.31 171 ASN A O 1
ATOM 1189 N N . THR A 1 172 ? 17.861 16.715 -8.277 1.00 51.41 172 THR A N 1
ATOM 1190 C CA . THR A 1 172 ? 18.182 16.907 -9.709 1.00 51.41 172 THR A CA 1
ATOM 1191 C C . THR A 1 172 ? 17.941 18.327 -10.216 1.00 51.41 172 THR A C 1
ATOM 1193 O O . THR A 1 172 ? 18.278 18.633 -11.359 1.00 51.41 172 THR A O 1
ATOM 1196 N N . SER A 1 173 ? 17.388 19.202 -9.372 1.00 52.81 173 SER A N 1
ATOM 1197 C CA . SER A 1 173 ? 17.060 20.582 -9.725 1.00 52.81 173 SER A CA 1
ATOM 1198 C C . SER A 1 173 ? 17.883 21.561 -8.898 1.00 52.81 173 SER A C 1
ATOM 1200 O O . SER A 1 173 ? 17.819 21.583 -7.671 1.00 52.81 173 SER A O 1
ATOM 1202 N N . LEU A 1 174 ? 18.646 22.408 -9.581 1.00 55.19 174 LEU A N 1
ATOM 1203 C CA . LEU A 1 174 ? 19.364 23.509 -8.967 1.00 55.19 174 LEU A CA 1
ATOM 1204 C C . LEU A 1 174 ? 18.356 24.607 -8.588 1.00 55.19 174 LEU A C 1
ATOM 1206 O O . LEU A 1 174 ? 17.685 25.178 -9.450 1.00 55.19 174 LEU A O 1
ATOM 1210 N N . SER A 1 175 ? 18.243 24.894 -7.291 1.00 55.47 175 SER A N 1
ATOM 1211 C CA . SER A 1 175 ? 17.433 25.989 -6.749 1.00 55.47 175 SER A CA 1
ATOM 1212 C C . SER A 1 175 ? 18.338 27.183 -6.441 1.00 55.47 175 SER A C 1
ATOM 1214 O O . SER A 1 175 ? 18.854 27.311 -5.329 1.00 55.47 175 SER A O 1
ATOM 1216 N N . THR A 1 176 ? 18.531 28.075 -7.409 1.00 54.94 176 THR A N 1
ATOM 1217 C CA . THR A 1 176 ? 19.121 29.400 -7.161 1.00 54.94 176 THR A CA 1
ATOM 1218 C C . THR A 1 176 ? 18.180 30.488 -7.677 1.00 54.94 176 THR A C 1
ATOM 1220 O O . THR A 1 176 ? 17.293 30.233 -8.482 1.00 54.94 176 THR A O 1
ATOM 1223 N N . THR A 1 177 ? 18.310 31.714 -7.177 1.00 48.78 177 THR A N 1
ATOM 1224 C CA . THR A 1 177 ? 17.425 32.835 -7.551 1.00 48.78 177 THR A CA 1
ATOM 1225 C C . THR A 1 177 ? 18.030 33.760 -8.611 1.00 48.78 177 THR A C 1
ATOM 1227 O O . THR A 1 177 ? 17.426 34.779 -8.927 1.00 48.78 177 THR A O 1
ATOM 1230 N N . ASN A 1 178 ? 19.219 33.443 -9.143 1.00 52.88 178 ASN A N 1
ATOM 1231 C CA . ASN A 1 178 ? 20.086 34.431 -9.804 1.00 52.88 178 ASN A CA 1
ATOM 1232 C C . ASN A 1 178 ? 20.561 34.087 -11.228 1.00 52.88 178 ASN A C 1
ATOM 1234 O O . ASN A 1 178 ? 21.437 34.782 -11.736 1.00 52.88 178 ASN A O 1
ATOM 1238 N N . GLU A 1 179 ? 19.997 33.088 -11.906 1.00 56.28 179 GLU A N 1
ATOM 1239 C CA . GLU A 1 179 ? 20.382 32.776 -13.292 1.00 56.28 179 GLU A CA 1
ATOM 1240 C C . GLU A 1 179 ? 19.174 32.761 -14.236 1.00 56.28 179 GLU A C 1
ATOM 1242 O O . GLU A 1 179 ? 18.147 32.143 -13.960 1.00 56.28 179 GLU A O 1
ATOM 1247 N N . THR A 1 180 ? 19.307 33.435 -15.382 1.00 57.59 180 THR A N 1
ATOM 1248 C CA . THR A 1 180 ? 18.292 33.498 -16.451 1.00 57.59 180 THR A CA 1
ATOM 1249 C C . THR A 1 180 ? 18.038 32.154 -17.141 1.00 57.59 180 THR A C 1
ATOM 1251 O O . THR A 1 180 ? 17.027 32.017 -17.822 1.00 57.59 180 THR A O 1
ATOM 1254 N N . ASP A 1 181 ? 18.893 31.149 -16.920 1.00 65.75 181 ASP A N 1
ATOM 1255 C CA . ASP A 1 181 ? 18.883 29.877 -17.654 1.00 65.75 181 ASP A CA 1
ATOM 1256 C C . ASP A 1 181 ? 18.612 28.643 -16.774 1.00 65.75 181 ASP A C 1
ATOM 1258 O O . ASP A 1 181 ? 18.814 27.513 -17.214 1.00 65.75 181 ASP A O 1
ATOM 1262 N N . ILE A 1 182 ? 18.111 28.817 -15.545 1.00 68.06 182 ILE A N 1
ATOM 1263 C CA . ILE A 1 182 ? 17.892 27.709 -14.590 1.00 68.06 182 ILE A CA 1
ATOM 1264 C C . ILE A 1 182 ? 16.980 26.616 -15.157 1.00 68.06 182 ILE A C 1
ATOM 1266 O O . ILE A 1 182 ? 17.241 25.434 -14.954 1.00 68.06 182 ILE A O 1
ATOM 1270 N N . ALA A 1 183 ? 15.941 26.976 -15.915 1.00 67.44 183 ALA A N 1
ATOM 1271 C CA . ALA A 1 183 ? 15.069 25.996 -16.568 1.00 67.44 183 ALA A CA 1
ATOM 1272 C C . ALA A 1 183 ? 15.836 25.136 -17.590 1.00 67.44 183 ALA A C 1
ATOM 1274 O O . ALA A 1 183 ? 15.671 23.915 -17.645 1.00 67.44 183 ALA A O 1
ATOM 1275 N N . THR A 1 184 ? 16.720 25.766 -18.361 1.00 69.44 184 THR A N 1
ATOM 1276 C CA . THR A 1 184 ? 17.589 25.107 -19.338 1.00 69.44 184 THR A CA 1
ATOM 1277 C C . THR A 1 184 ? 18.623 24.221 -18.636 1.00 69.44 184 THR A C 1
ATOM 1279 O O . THR A 1 184 ? 18.788 23.059 -18.998 1.00 69.44 184 THR A O 1
ATOM 1282 N N . ILE A 1 185 ? 19.262 24.726 -17.579 1.00 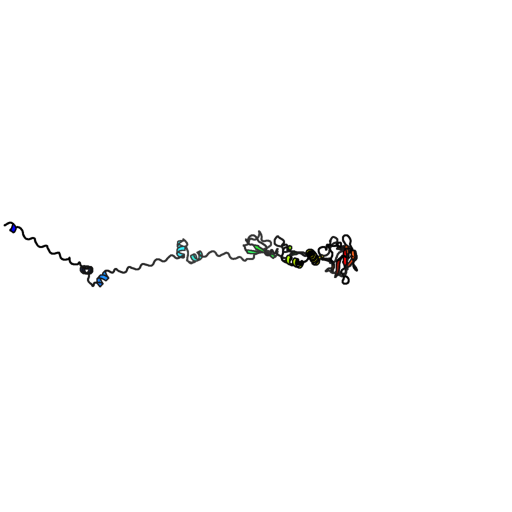67.62 185 ILE A N 1
ATOM 1283 C CA . ILE A 1 185 ? 20.244 23.995 -16.764 1.00 67.62 185 ILE A CA 1
ATOM 1284 C C . ILE A 1 185 ? 19.602 22.779 -16.088 1.00 67.62 185 ILE A C 1
ATOM 1286 O O . ILE A 1 185 ? 20.141 21.680 -16.179 1.00 67.62 185 ILE A O 1
ATOM 1290 N N . ASN A 1 186 ? 18.424 22.935 -15.483 1.00 69.38 186 ASN A N 1
ATOM 1291 C CA . ASN A 1 186 ? 17.690 21.831 -14.860 1.00 69.38 186 ASN A CA 1
ATOM 1292 C C . ASN A 1 186 ? 17.233 20.797 -15.895 1.00 69.38 186 ASN A C 1
ATOM 1294 O O . ASN A 1 186 ? 17.278 19.598 -15.623 1.00 69.38 186 ASN A O 1
ATOM 1298 N N . THR A 1 187 ? 16.885 21.227 -17.112 1.00 68.62 187 THR A N 1
ATOM 1299 C CA . THR A 1 187 ? 16.605 20.309 -18.228 1.00 68.62 187 THR A CA 1
ATOM 1300 C C . THR A 1 187 ? 17.853 19.502 -18.605 1.00 68.62 187 THR A C 1
ATOM 1302 O O . THR A 1 187 ? 17.773 18.284 -18.771 1.00 68.62 187 THR A O 1
ATOM 1305 N N . PHE A 1 188 ? 19.026 20.139 -18.685 1.00 66.56 188 PHE A N 1
ATOM 1306 C CA . PHE A 1 188 ? 20.291 19.443 -18.943 1.00 66.56 188 PHE A CA 1
ATOM 1307 C C . PHE A 1 188 ? 20.698 18.498 -17.803 1.00 66.56 188 PHE A C 1
ATOM 1309 O O . PHE A 1 188 ? 21.095 17.367 -18.073 1.00 66.56 188 PHE A O 1
ATOM 1316 N N . LEU A 1 189 ? 20.558 18.914 -16.542 1.00 67.94 189 LEU A N 1
ATOM 1317 C CA . LEU A 1 189 ? 20.847 18.087 -15.364 1.00 67.94 189 LEU A CA 1
ATOM 1318 C C . LEU A 1 189 ? 19.942 16.856 -15.300 1.00 67.94 189 LEU A C 1
ATOM 1320 O O . LEU A 1 189 ? 20.425 15.746 -15.090 1.00 67.94 189 LEU A O 1
ATOM 1324 N N . THR A 1 190 ? 18.646 17.035 -15.556 1.00 67.75 190 THR A N 1
ATOM 1325 C CA . THR A 1 190 ? 17.681 15.930 -15.611 1.00 67.75 190 THR A CA 1
ATOM 1326 C C . THR A 1 190 ? 18.088 14.907 -16.673 1.00 67.75 190 THR A C 1
ATOM 1328 O O . THR A 1 190 ? 18.122 13.711 -16.395 1.00 67.75 190 THR A O 1
ATOM 1331 N N . ARG A 1 191 ? 18.501 15.366 -17.862 1.00 68.56 191 ARG A N 1
ATOM 1332 C CA . ARG A 1 191 ? 18.986 14.489 -18.942 1.00 68.56 191 ARG A CA 1
ATOM 1333 C C . ARG A 1 191 ? 20.295 13.777 -18.600 1.00 68.56 191 ARG A C 1
ATOM 1335 O O . ARG A 1 191 ? 20.466 12.615 -18.952 1.00 68.56 191 ARG A O 1
ATOM 1342 N N . LEU A 1 192 ? 21.226 14.449 -17.923 1.00 65.19 192 LEU A N 1
ATOM 1343 C CA . LEU A 1 192 ? 22.491 13.836 -17.499 1.00 65.19 192 LEU A CA 1
ATOM 1344 C C . LEU A 1 192 ? 22.286 12.755 -16.431 1.00 65.19 192 LEU A C 1
ATOM 1346 O O . LEU A 1 192 ? 23.024 11.771 -16.419 1.00 65.19 192 LEU A O 1
ATOM 1350 N N . ASN A 1 193 ? 21.288 12.929 -15.565 1.00 67.38 193 ASN A N 1
ATOM 1351 C CA . ASN A 1 193 ? 21.002 12.016 -14.459 1.00 67.38 193 ASN A CA 1
ATOM 1352 C C . ASN A 1 193 ? 20.087 10.848 -14.847 1.00 67.38 193 ASN A C 1
ATOM 1354 O O . ASN A 1 193 ? 20.051 9.840 -14.143 1.00 67.38 193 ASN A O 1
ATOM 1358 N N . ASN A 1 194 ? 19.357 10.957 -15.955 1.00 77.88 194 ASN A N 1
ATOM 1359 C CA . ASN A 1 194 ? 18.468 9.901 -16.410 1.00 77.88 194 ASN A CA 1
ATOM 1360 C C . ASN A 1 194 ? 19.256 8.817 -17.168 1.00 77.88 194 ASN A C 1
ATOM 1362 O O . ASN A 1 194 ? 19.860 9.074 -18.215 1.00 77.88 194 ASN A O 1
ATOM 1366 N N . ILE A 1 195 ? 19.261 7.598 -16.622 1.00 81.56 195 ILE A N 1
ATOM 1367 C CA . ILE A 1 195 ? 19.892 6.416 -17.218 1.00 81.56 195 ILE A CA 1
ATOM 1368 C C . ILE A 1 195 ? 18.822 5.346 -17.410 1.00 81.56 195 ILE A C 1
ATOM 1370 O O . ILE A 1 195 ? 18.238 4.863 -16.441 1.00 81.56 195 ILE A O 1
ATOM 1374 N N . ARG A 1 196 ? 18.611 4.920 -18.657 1.00 84.50 196 ARG A N 1
ATOM 1375 C CA . ARG A 1 196 ? 17.683 3.834 -18.993 1.00 84.50 196 ARG A CA 1
ATOM 1376 C C . ARG A 1 196 ? 18.431 2.632 -19.549 1.00 84.50 196 ARG A C 1
ATOM 1378 O O . ARG A 1 196 ? 19.264 2.789 -20.436 1.00 84.50 196 ARG A O 1
ATOM 1385 N N . VAL A 1 197 ? 18.099 1.431 -19.076 1.00 81.81 197 VAL A N 1
ATOM 1386 C CA . VAL A 1 197 ? 18.667 0.172 -19.583 1.00 81.81 197 VAL A CA 1
ATOM 1387 C C . VAL A 1 197 ? 17.659 -0.530 -20.495 1.00 81.81 197 VAL A C 1
ATOM 1389 O O . VAL A 1 197 ? 16.510 -0.733 -20.114 1.00 81.81 197 VAL A O 1
ATOM 1392 N N . VAL A 1 198 ? 18.089 -0.905 -21.699 1.00 76.31 198 VAL A N 1
ATOM 1393 C CA . VAL A 1 198 ? 17.328 -1.669 -22.694 1.00 76.31 198 VAL A CA 1
ATOM 1394 C C . VAL A 1 198 ? 18.025 -3.011 -22.898 1.00 76.31 198 VAL A C 1
ATOM 1396 O O . VAL A 1 198 ? 19.126 -3.064 -23.444 1.00 76.31 198 VAL A O 1
ATOM 1399 N N . THR A 1 199 ? 17.394 -4.097 -22.462 1.00 77.06 199 THR A N 1
ATOM 1400 C CA . THR A 1 199 ? 17.947 -5.455 -22.548 1.00 77.06 199 THR A CA 1
ATOM 1401 C C . THR A 1 199 ? 17.455 -6.173 -23.810 1.00 77.06 199 THR A C 1
ATOM 1403 O O . THR A 1 199 ? 16.271 -6.135 -24.133 1.00 77.06 199 THR A O 1
ATOM 1406 N N . ASN A 1 200 ? 18.369 -6.824 -24.536 1.00 70.94 200 ASN A N 1
ATOM 1407 C CA . ASN A 1 200 ? 18.117 -7.644 -25.732 1.00 70.94 200 ASN A CA 1
ATOM 1408 C C . ASN A 1 200 ? 17.128 -7.025 -26.753 1.00 70.94 200 ASN A C 1
ATOM 1410 O O . ASN A 1 200 ? 16.141 -7.675 -27.113 1.00 70.94 200 ASN A O 1
ATOM 1414 N N . PRO A 1 201 ? 17.341 -5.779 -27.227 1.00 69.81 201 PRO A N 1
ATOM 1415 C CA . PRO A 1 201 ? 16.451 -5.154 -28.200 1.00 69.81 201 PRO A CA 1
ATOM 1416 C C . PRO A 1 201 ? 16.313 -5.986 -29.483 1.00 69.81 201 PRO A C 1
ATOM 1418 O O . PRO A 1 201 ? 17.266 -6.594 -29.972 1.00 69.81 201 PRO A O 1
ATOM 1421 N N . THR A 1 202 ? 15.108 -5.963 -30.046 1.00 66.69 202 THR A N 1
ATOM 1422 C CA . THR A 1 202 ? 14.755 -6.632 -31.306 1.00 66.69 202 THR A CA 1
ATOM 1423 C C . THR A 1 202 ? 14.912 -5.671 -32.486 1.00 66.69 202 THR A C 1
ATOM 1425 O O . THR A 1 202 ? 15.081 -4.468 -32.298 1.00 66.69 202 THR A O 1
ATOM 1428 N N . SER A 1 203 ? 14.808 -6.160 -33.726 1.00 63.91 203 SER A N 1
ATOM 1429 C CA . SER A 1 203 ? 14.913 -5.316 -34.931 1.00 63.91 203 SER A CA 1
ATOM 1430 C C . SER A 1 203 ? 13.854 -4.206 -35.031 1.00 63.91 203 SER A C 1
ATOM 1432 O O . SER A 1 203 ? 14.033 -3.278 -35.812 1.00 63.91 203 SER A O 1
ATOM 1434 N N . SER A 1 204 ? 12.763 -4.287 -34.263 1.00 65.12 204 SER A N 1
ATOM 1435 C CA . SER A 1 204 ? 11.730 -3.247 -34.166 1.00 65.12 204 SER A CA 1
ATOM 1436 C C . SER A 1 204 ? 11.921 -2.297 -32.980 1.00 65.12 204 SER A C 1
ATOM 1438 O O . SER A 1 204 ? 11.128 -1.373 -32.812 1.00 65.12 204 SER A O 1
ATOM 1440 N N . THR A 1 205 ? 12.925 -2.516 -32.127 1.00 66.88 205 THR A N 1
ATOM 1441 C CA . THR A 1 205 ? 13.167 -1.651 -30.972 1.00 66.88 205 THR A CA 1
ATOM 1442 C C . THR A 1 205 ? 13.755 -0.319 -31.434 1.00 66.88 205 THR A C 1
ATOM 1444 O O . THR A 1 205 ? 14.872 -0.259 -31.943 1.00 66.88 205 THR A O 1
ATOM 1447 N N . ILE A 1 206 ? 12.997 0.758 -31.230 1.00 70.44 206 ILE A N 1
ATOM 1448 C CA . ILE A 1 206 ? 13.444 2.129 -31.481 1.00 70.44 206 ILE A CA 1
ATOM 1449 C C . ILE A 1 206 ? 14.147 2.639 -30.224 1.00 70.44 206 ILE A C 1
ATOM 1451 O O . ILE A 1 206 ? 13.562 2.653 -29.141 1.00 70.44 206 ILE A O 1
ATOM 1455 N N . ILE A 1 207 ? 15.400 3.064 -30.369 1.00 77.31 207 ILE A N 1
ATOM 1456 C CA . ILE A 1 207 ? 16.145 3.720 -29.297 1.00 77.31 207 ILE A CA 1
ATOM 1457 C C . ILE A 1 207 ? 15.952 5.232 -29.427 1.00 77.31 207 ILE A C 1
ATOM 1459 O O . ILE A 1 207 ? 16.379 5.833 -30.410 1.00 77.31 207 ILE A O 1
ATOM 1463 N N . ASP A 1 208 ? 15.330 5.843 -28.423 1.00 80.00 208 ASP A N 1
ATOM 1464 C CA . ASP A 1 208 ? 15.323 7.293 -28.214 1.00 80.00 208 ASP A CA 1
ATOM 1465 C C . ASP A 1 208 ? 16.276 7.625 -27.067 1.00 80.00 208 ASP A C 1
ATOM 1467 O O . ASP A 1 208 ? 16.299 6.916 -26.071 1.00 80.00 208 ASP A O 1
ATOM 1471 N N . ASN A 1 209 ? 17.080 8.669 -27.190 1.00 82.44 209 ASN A N 1
ATOM 1472 C CA . ASN A 1 209 ? 17.953 9.117 -26.115 1.00 82.44 209 ASN A CA 1
ATOM 1473 C C . ASN A 1 209 ? 17.791 10.611 -25.826 1.00 82.44 209 ASN A C 1
ATOM 1475 O O . ASN A 1 209 ? 18.700 11.213 -25.273 1.00 82.44 209 ASN A O 1
ATOM 1479 N N . THR A 1 210 ? 16.677 11.232 -26.214 1.00 82.38 210 THR A N 1
ATOM 1480 C CA . THR A 1 210 ? 16.381 12.645 -25.925 1.00 82.38 210 THR A CA 1
ATOM 1481 C C . THR A 1 210 ? 16.306 12.937 -24.425 1.00 82.38 210 THR A C 1
ATOM 1483 O O . THR A 1 210 ? 16.680 14.027 -23.985 1.00 82.38 210 THR A O 1
ATOM 1486 N N . ASP A 1 211 ? 15.898 11.942 -23.640 1.00 78.00 211 ASP A N 1
ATOM 1487 C CA . ASP A 1 211 ? 15.679 12.020 -22.201 1.00 78.00 211 ASP A CA 1
ATOM 1488 C C . ASP A 1 211 ? 16.921 11.717 -21.353 1.00 78.00 211 ASP A C 1
ATOM 1490 O O . ASP A 1 211 ? 16.879 11.974 -20.153 1.00 78.00 211 ASP A O 1
ATOM 1494 N N . GLY A 1 212 ? 18.017 11.218 -21.940 1.00 82.38 212 GLY A N 1
ATOM 1495 C CA . GLY A 1 212 ? 19.267 10.986 -21.216 1.00 82.38 212 GLY A CA 1
ATOM 1496 C C . GLY A 1 212 ? 20.159 9.883 -21.780 1.00 82.38 212 GLY A C 1
ATOM 1497 O O . GLY A 1 212 ? 20.231 9.664 -22.992 1.00 82.38 212 GLY A O 1
ATOM 1498 N N . THR A 1 213 ? 20.903 9.214 -20.896 1.00 84.06 213 THR A N 1
ATOM 1499 C CA . THR A 1 213 ? 21.809 8.122 -21.278 1.00 84.06 213 THR A CA 1
ATOM 1500 C C . THR A 1 213 ? 21.041 6.816 -21.444 1.00 84.06 213 THR A C 1
ATOM 1502 O O . THR A 1 213 ? 20.300 6.402 -20.555 1.00 84.06 213 THR A O 1
ATOM 1505 N N . VAL A 1 214 ? 21.274 6.113 -22.552 1.00 82.56 214 VAL A N 1
ATOM 1506 C CA . VAL A 1 214 ? 20.683 4.789 -22.790 1.00 82.56 214 VAL A CA 1
ATOM 1507 C C . VAL A 1 214 ? 21.768 3.727 -22.777 1.00 82.56 214 VAL A C 1
ATOM 1509 O O . VAL A 1 214 ? 22.717 3.799 -23.554 1.00 82.56 214 VAL A O 1
ATOM 1512 N N . ILE A 1 215 ? 21.619 2.727 -21.914 1.00 83.44 215 ILE A N 1
ATOM 1513 C CA . ILE A 1 215 ? 22.450 1.527 -21.886 1.00 83.44 215 ILE A CA 1
ATOM 1514 C C . ILE A 1 215 ? 21.706 0.426 -22.635 1.00 83.44 215 ILE A C 1
ATOM 1516 O O . ILE A 1 215 ? 20.586 0.080 -22.283 1.00 83.44 215 ILE A O 1
ATOM 1520 N N . ILE A 1 216 ? 22.321 -0.137 -23.662 1.00 78.00 216 ILE A N 1
ATOM 1521 C CA . ILE A 1 216 ? 21.804 -1.277 -24.408 1.00 78.00 216 ILE A CA 1
ATOM 1522 C C . ILE A 1 216 ? 22.598 -2.500 -23.972 1.00 78.00 216 ILE A C 1
ATOM 1524 O O . ILE A 1 216 ? 23.780 -2.613 -24.290 1.00 78.00 216 ILE A O 1
ATOM 1528 N N . GLU A 1 217 ? 21.957 -3.413 -23.253 1.00 77.12 217 GLU A N 1
ATOM 1529 C CA . GLU A 1 217 ? 22.573 -4.658 -22.805 1.00 77.12 217 GLU A CA 1
ATOM 1530 C C . GLU A 1 217 ? 22.170 -5.810 -23.718 1.00 77.12 217 GLU A C 1
ATOM 1532 O O . GLU A 1 217 ? 20.991 -6.120 -23.872 1.00 77.12 217 GLU A O 1
ATOM 1537 N N . GLN A 1 218 ? 23.161 -6.474 -24.302 1.00 69.81 218 GLN A N 1
ATOM 1538 C CA . GLN A 1 218 ? 22.973 -7.691 -25.083 1.00 69.81 218 GLN A CA 1
ATOM 1539 C C . GLN A 1 218 ? 23.488 -8.883 -24.277 1.00 69.81 218 GLN A C 1
ATOM 1541 O O . GLN A 1 218 ? 24.640 -8.890 -23.843 1.00 69.81 218 GLN A O 1
ATOM 1546 N N . THR A 1 219 ? 22.640 -9.891 -24.088 1.00 61.25 219 THR A N 1
ATOM 1547 C CA . THR A 1 219 ? 22.962 -11.173 -23.446 1.00 61.25 219 THR A CA 1
ATOM 1548 C C . THR A 1 219 ? 22.712 -12.303 -24.448 1.00 61.25 219 THR A C 1
ATOM 1550 O O . THR A 1 219 ? 21.777 -12.245 -25.238 1.00 61.25 219 THR A O 1
ATOM 1553 N N . GLY A 1 220 ? 23.619 -13.282 -24.494 1.00 53.69 220 GLY A N 1
ATOM 1554 C CA . GLY A 1 220 ? 23.812 -14.188 -25.637 1.00 53.69 220 GLY A CA 1
ATOM 1555 C C . GLY A 1 220 ? 22.594 -14.959 -26.191 1.00 53.69 220 GLY A C 1
ATOM 1556 O O . GLY A 1 220 ? 21.634 -15.244 -25.485 1.00 53.69 220 GLY A O 1
ATOM 1557 N N . LEU A 1 221 ? 22.756 -15.379 -27.459 1.00 49.78 221 LEU A N 1
ATOM 1558 C CA . LEU A 1 221 ? 21.820 -16.038 -28.395 1.00 49.78 221 LEU A CA 1
ATOM 1559 C C . LEU A 1 221 ? 20.781 -15.133 -29.091 1.00 49.78 221 LEU A C 1
ATOM 1561 O O . LEU A 1 221 ? 19.578 -15.354 -29.014 1.00 49.78 221 LEU A O 1
ATOM 1565 N N . LEU A 1 222 ? 21.251 -14.243 -29.971 1.00 45.94 222 LEU A N 1
ATOM 1566 C CA . LEU A 1 222 ? 20.539 -14.034 -31.241 1.00 45.94 222 LEU A CA 1
ATOM 1567 C C . LEU A 1 222 ? 20.799 -15.268 -32.119 1.00 45.94 222 LEU A C 1
ATOM 1569 O O . LEU A 1 222 ? 21.750 -15.321 -32.900 1.00 45.94 222 LEU A O 1
ATOM 1573 N N . SER A 1 223 ? 20.004 -16.320 -31.912 1.00 41.84 223 SER A N 1
ATOM 1574 C CA . SER A 1 223 ? 20.013 -17.495 -32.774 1.00 41.84 223 SER A CA 1
ATOM 1575 C C . SER A 1 223 ? 19.618 -17.085 -34.194 1.00 41.84 223 SER A C 1
ATOM 1577 O O . SER A 1 223 ? 18.492 -16.657 -34.423 1.00 41.84 223 SER A O 1
ATOM 1579 N N . LEU A 1 224 ? 20.537 -17.314 -35.131 1.00 37.22 224 LEU A N 1
ATOM 1580 C CA . LEU A 1 224 ? 20.265 -17.514 -36.556 1.00 37.22 224 LEU A CA 1
ATOM 1581 C C . LEU A 1 224 ? 19.783 -16.280 -37.340 1.00 37.22 224 LEU A C 1
ATOM 1583 O O . LEU A 1 224 ? 18.631 -16.186 -37.749 1.00 37.22 224 LEU A O 1
ATOM 1587 N N . GLY A 1 225 ? 20.750 -15.430 -37.696 1.00 40.25 225 GLY A N 1
ATOM 1588 C CA . GLY A 1 225 ? 20.718 -14.664 -38.946 1.00 40.25 225 GLY A CA 1
ATOM 1589 C C . GLY A 1 225 ? 20.858 -13.160 -38.752 1.00 40.25 225 GLY A C 1
ATOM 1590 O O . GLY A 1 225 ? 19.892 -12.520 -38.378 1.00 40.25 225 GLY A O 1
ATOM 1591 N N . LEU A 1 226 ? 22.048 -12.626 -39.071 1.00 41.66 226 LEU A N 1
ATOM 1592 C CA . LEU A 1 226 ? 22.377 -11.193 -39.192 1.00 41.66 226 LEU A CA 1
ATOM 1593 C C . LEU A 1 226 ? 21.990 -10.358 -37.955 1.00 41.66 226 LEU A C 1
ATOM 1595 O O . LEU A 1 226 ? 20.828 -10.021 -37.769 1.00 41.66 226 LEU A O 1
ATOM 1599 N N . GLY A 1 227 ? 22.980 -10.014 -37.117 1.00 50.28 227 GLY A N 1
ATOM 1600 C CA . GLY A 1 227 ? 22.787 -9.253 -35.875 1.00 50.28 227 GLY A CA 1
ATOM 1601 C C . GLY A 1 227 ? 21.747 -8.144 -36.032 1.00 50.28 227 GLY A C 1
ATOM 1602 O O . GLY A 1 227 ? 21.858 -7.330 -36.949 1.00 50.28 227 GLY A O 1
ATOM 1603 N N . ALA A 1 228 ? 20.707 -8.165 -35.190 1.00 52.44 228 ALA A N 1
ATOM 1604 C CA . ALA A 1 228 ? 19.637 -7.182 -35.257 1.00 52.44 228 ALA A CA 1
ATOM 1605 C C . ALA A 1 228 ? 20.263 -5.784 -35.263 1.00 52.44 228 ALA A C 1
ATOM 1607 O O . ALA A 1 228 ? 21.056 -5.448 -34.382 1.00 52.44 228 ALA A O 1
ATOM 1608 N N . ASN A 1 229 ? 19.953 -5.007 -36.301 1.00 62.28 229 ASN A N 1
ATOM 1609 C CA . ASN A 1 229 ? 20.477 -3.659 -36.432 1.00 62.28 229 ASN A CA 1
ATOM 1610 C C . ASN A 1 229 ? 20.057 -2.859 -35.198 1.00 62.28 229 ASN A C 1
ATOM 1612 O O . ASN A 1 229 ? 18.862 -2.636 -34.989 1.00 62.28 229 ASN A O 1
ATOM 1616 N N . ILE A 1 230 ? 21.021 -2.424 -34.390 1.00 67.06 230 ILE A N 1
ATOM 1617 C CA . ILE A 1 230 ? 20.739 -1.465 -33.331 1.00 67.06 230 ILE A CA 1
ATOM 1618 C C . ILE A 1 230 ? 20.530 -0.140 -34.041 1.00 67.06 230 ILE A C 1
ATOM 1620 O O . ILE A 1 230 ? 21.460 0.447 -34.599 1.00 67.06 230 ILE A O 1
ATOM 1624 N N . THR A 1 231 ? 19.273 0.280 -34.059 1.00 73.31 231 THR A N 1
ATOM 1625 C CA . THR A 1 231 ? 18.874 1.529 -34.681 1.00 73.31 231 THR A CA 1
ATOM 1626 C C . THR A 1 231 ? 19.011 2.641 -33.649 1.00 73.31 231 THR A C 1
ATOM 1628 O O . THR A 1 231 ? 18.266 2.674 -32.671 1.00 73.31 231 THR A O 1
ATOM 1631 N N . ILE A 1 232 ? 19.994 3.517 -33.845 1.00 77.06 232 ILE A N 1
ATOM 1632 C CA . ILE A 1 232 ? 20.258 4.679 -32.993 1.00 77.06 232 ILE A CA 1
ATOM 1633 C C . ILE A 1 232 ? 19.648 5.945 -33.616 1.00 77.06 232 ILE A C 1
ATOM 1635 O O . ILE A 1 232 ? 19.522 6.031 -34.845 1.00 77.06 232 ILE A O 1
ATOM 1639 N N . PRO A 1 233 ? 19.247 6.933 -32.799 1.00 82.88 233 PRO A N 1
ATOM 1640 C CA . PRO A 1 233 ? 18.577 8.120 -33.305 1.00 82.88 233 PRO A CA 1
ATOM 1641 C C . PRO A 1 233 ? 19.529 8.994 -34.129 1.00 82.88 233 PRO A C 1
ATOM 1643 O O . PRO A 1 233 ? 20.749 8.993 -33.929 1.00 82.88 233 PRO A O 1
ATOM 1646 N N . THR A 1 234 ? 18.960 9.771 -35.053 1.00 87.06 234 THR A N 1
ATOM 1647 C CA . THR A 1 234 ? 19.692 10.820 -35.771 1.00 87.06 234 THR A CA 1
ATOM 1648 C C . THR A 1 234 ? 20.317 11.781 -34.754 1.00 87.06 234 THR A C 1
ATOM 1650 O O . THR A 1 234 ? 19.594 12.275 -33.881 1.00 87.06 234 THR A O 1
ATOM 1653 N N . PRO A 1 235 ? 21.626 12.072 -34.829 1.00 86.88 235 PRO A N 1
ATOM 1654 C CA . PRO A 1 235 ? 22.226 13.081 -33.964 1.00 86.88 235 PRO A CA 1
ATOM 1655 C C . PRO A 1 235 ? 21.662 14.466 -34.325 1.00 86.88 235 PRO A C 1
ATOM 1657 O O . PRO A 1 235 ? 21.598 14.826 -35.500 1.00 86.88 235 PRO A O 1
ATOM 1660 N N . ASN A 1 236 ? 21.201 15.225 -33.330 1.00 87.94 236 ASN A N 1
ATOM 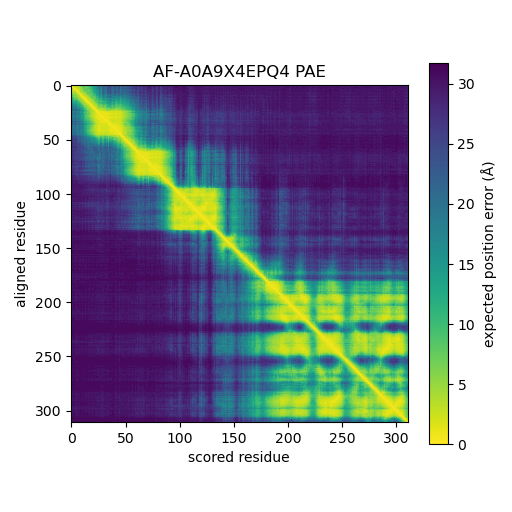1661 C CA . ASN A 1 236 ? 20.649 16.573 -33.483 1.00 87.94 236 ASN A CA 1
ATOM 1662 C C . ASN A 1 236 ? 20.699 17.349 -32.146 1.00 87.94 236 ASN A C 1
ATOM 1664 O O . ASN A 1 236 ? 21.178 16.855 -31.127 1.00 87.94 236 ASN A O 1
ATOM 1668 N N . SER A 1 237 ? 20.186 18.580 -32.118 1.00 86.38 237 SER A N 1
ATOM 1669 C CA . SER A 1 237 ? 20.183 19.411 -30.903 1.00 86.38 237 SER A CA 1
ATOM 1670 C C . SER A 1 237 ? 19.455 18.771 -29.713 1.00 86.38 237 SER A C 1
ATOM 1672 O O . SER A 1 237 ? 19.850 18.979 -28.568 1.00 86.38 237 SER A O 1
ATOM 1674 N N . SER A 1 238 ? 18.426 17.956 -29.960 1.00 84.75 238 SER A N 1
ATOM 1675 C CA . SER A 1 238 ? 17.624 17.324 -28.910 1.00 84.75 238 SER A CA 1
ATOM 1676 C C . SER A 1 238 ? 18.344 16.194 -28.183 1.00 84.75 238 SER A C 1
ATOM 1678 O O . SER A 1 238 ? 17.930 15.861 -27.080 1.00 84.75 238 SER A O 1
ATOM 1680 N N . ASN A 1 239 ? 19.439 15.642 -28.713 1.00 84.62 239 ASN A N 1
ATOM 1681 C CA . ASN A 1 239 ? 20.242 14.611 -28.045 1.00 84.62 239 ASN A CA 1
ATOM 1682 C C . ASN A 1 239 ? 21.711 15.012 -27.845 1.00 84.62 239 ASN A C 1
ATOM 1684 O O . ASN A 1 239 ? 22.500 14.187 -27.387 1.00 84.62 239 ASN A O 1
ATOM 1688 N N . LEU A 1 240 ? 22.061 16.281 -28.089 1.00 86.56 240 LEU A N 1
ATOM 1689 C CA . LEU A 1 240 ? 23.397 16.823 -27.841 1.00 86.56 240 LEU A CA 1
ATOM 1690 C C . LEU A 1 240 ? 23.864 16.522 -26.408 1.00 86.56 240 LEU A C 1
ATOM 1692 O O . LEU A 1 240 ? 23.134 16.746 -25.443 1.00 86.56 240 LEU A O 1
ATOM 1696 N N . GLY A 1 241 ? 25.082 15.994 -26.281 1.00 84.25 241 GLY A N 1
ATOM 1697 C CA . GLY A 1 241 ? 25.691 15.631 -25.003 1.00 84.25 241 GLY A CA 1
ATOM 1698 C C . GLY A 1 241 ? 25.197 14.313 -24.399 1.00 84.25 241 GLY A C 1
ATOM 1699 O O . GLY A 1 241 ? 25.892 13.761 -23.544 1.00 84.25 241 GLY A O 1
ATOM 1700 N N . ASN A 1 242 ? 24.071 13.762 -24.858 1.00 87.50 242 ASN A N 1
ATOM 1701 C CA . ASN A 1 242 ? 23.544 12.499 -24.351 1.00 87.50 242 ASN A CA 1
ATOM 1702 C C . ASN A 1 242 ? 24.363 11.316 -24.892 1.00 87.50 242 ASN A C 1
ATOM 1704 O O . ASN A 1 242 ? 24.933 11.372 -25.989 1.00 87.50 242 ASN A O 1
ATOM 1708 N N . LYS A 1 243 ? 24.421 10.235 -24.107 1.00 88.00 243 LYS A N 1
ATOM 1709 C CA . LYS A 1 243 ? 25.252 9.059 -24.391 1.00 88.00 243 LYS A CA 1
ATOM 1710 C C . LYS A 1 243 ? 24.405 7.841 -24.736 1.00 88.00 243 LYS A C 1
ATOM 1712 O O . LYS A 1 243 ? 23.311 7.655 -24.209 1.00 88.00 243 LYS A O 1
ATOM 1717 N N . ILE A 1 244 ? 24.957 6.978 -25.576 1.00 86.00 244 ILE A N 1
ATOM 1718 C CA . ILE A 1 244 ? 24.471 5.617 -25.778 1.00 86.00 244 ILE A CA 1
ATOM 1719 C C . ILE A 1 244 ? 25.623 4.684 -25.426 1.00 86.00 244 ILE A C 1
ATOM 1721 O O . ILE A 1 244 ? 26.707 4.768 -26.006 1.00 86.00 244 ILE A O 1
ATOM 1725 N N . VAL A 1 245 ? 25.395 3.816 -24.448 1.00 85.12 245 VAL A N 1
ATOM 1726 C CA . VAL A 1 245 ? 26.347 2.796 -24.013 1.00 85.12 245 VAL A CA 1
ATOM 1727 C C . VAL A 1 245 ? 25.837 1.460 -24.515 1.00 85.12 245 VAL A C 1
ATOM 1729 O O . VAL A 1 245 ? 24.726 1.066 -24.198 1.00 85.12 245 VAL A O 1
ATOM 1732 N N . ILE A 1 246 ? 26.631 0.742 -25.293 1.00 79.44 246 ILE A N 1
ATOM 1733 C CA . ILE A 1 246 ? 26.271 -0.582 -25.791 1.00 79.44 246 ILE A CA 1
ATOM 1734 C C . ILE A 1 246 ? 27.175 -1.581 -25.093 1.00 79.44 246 ILE A C 1
ATOM 1736 O O . ILE A 1 246 ? 28.395 -1.496 -25.209 1.00 79.44 246 ILE A O 1
ATOM 1740 N N . VAL A 1 247 ? 26.577 -2.507 -24.353 1.00 77.94 247 VAL A N 1
ATOM 1741 C CA . VAL A 1 247 ? 27.264 -3.512 -23.547 1.00 77.94 247 VAL A CA 1
ATOM 1742 C C . VAL A 1 247 ? 26.991 -4.884 -24.146 1.00 77.94 247 VAL A C 1
ATOM 1744 O O . VAL A 1 247 ? 25.844 -5.320 -24.241 1.00 77.94 247 VAL A O 1
ATOM 1747 N N . ASN A 1 248 ? 28.056 -5.586 -24.524 1.00 72.88 248 ASN A N 1
ATOM 1748 C CA . ASN A 1 248 ? 27.993 -6.998 -24.873 1.00 72.88 248 ASN A CA 1
ATOM 1749 C C . ASN A 1 248 ? 28.378 -7.827 -23.645 1.00 72.88 248 ASN A C 1
ATOM 1751 O O . ASN A 1 248 ? 29.554 -7.891 -23.280 1.00 72.88 248 ASN A O 1
ATOM 1755 N N . LYS A 1 249 ? 27.394 -8.459 -23.005 1.00 67.44 249 LYS A N 1
ATOM 1756 C CA . LYS A 1 249 ? 27.585 -9.279 -21.810 1.00 67.44 249 LYS A CA 1
ATOM 1757 C C . LYS A 1 249 ? 27.558 -10.759 -22.183 1.00 67.44 249 LYS A C 1
ATOM 1759 O O . LYS A 1 249 ? 26.694 -11.213 -22.932 1.00 67.44 249 LYS A O 1
ATOM 1764 N N . ALA A 1 250 ? 28.496 -11.534 -21.640 1.00 60.50 250 ALA A N 1
ATOM 1765 C CA . ALA A 1 250 ? 28.456 -12.985 -21.768 1.00 60.50 250 ALA A CA 1
ATOM 1766 C C . ALA A 1 250 ? 27.122 -13.521 -21.213 1.00 60.50 250 ALA A C 1
ATOM 1768 O O . ALA A 1 250 ? 26.701 -13.139 -20.121 1.00 60.50 250 ALA A O 1
ATOM 1769 N N . GLY A 1 251 ? 26.441 -14.388 -21.969 1.00 56.09 251 GLY A N 1
ATOM 1770 C CA . GLY A 1 251 ? 25.269 -15.097 -21.453 1.00 56.09 251 GLY A CA 1
ATOM 1771 C C . GLY A 1 251 ? 25.660 -16.026 -20.296 1.00 56.09 251 GLY A C 1
ATOM 1772 O O . GLY A 1 251 ? 26.778 -16.536 -20.263 1.00 56.09 251 GLY A O 1
ATOM 1773 N N . ASN A 1 252 ? 24.738 -16.283 -19.366 1.00 50.19 252 ASN A N 1
ATOM 1774 C CA . ASN A 1 252 ? 24.944 -17.173 -18.211 1.00 50.19 252 ASN A CA 1
ATOM 1775 C C . ASN A 1 252 ? 24.939 -18.678 -18.595 1.00 50.19 252 ASN A C 1
ATOM 1777 O O . ASN A 1 252 ? 24.289 -19.482 -17.931 1.00 50.19 252 ASN A O 1
ATOM 1781 N N . GLY A 1 253 ? 25.613 -19.085 -19.679 1.00 50.50 253 GLY A N 1
ATOM 1782 C CA . GLY A 1 253 ? 25.547 -20.457 -20.203 1.00 50.50 253 GLY A CA 1
ATOM 1783 C C . GLY A 1 253 ? 26.793 -20.938 -20.955 1.00 50.50 253 GLY A C 1
ATOM 1784 O O . GLY A 1 253 ? 27.675 -20.161 -21.306 1.00 50.50 253 GLY A O 1
ATOM 1785 N N . THR A 1 254 ? 26.841 -22.250 -21.215 1.00 44.50 254 THR A N 1
ATOM 1786 C CA . THR A 1 254 ? 27.971 -23.095 -21.673 1.00 44.50 254 THR A CA 1
ATOM 1787 C C . THR A 1 254 ? 28.564 -22.784 -23.062 1.00 44.50 254 THR A C 1
ATOM 1789 O O . THR A 1 254 ? 29.312 -23.594 -23.606 1.00 44.50 254 THR A O 1
ATOM 1792 N N . LEU A 1 255 ? 28.252 -21.636 -23.664 1.00 48.28 255 LEU A N 1
ATOM 1793 C CA . LEU A 1 255 ? 28.757 -21.213 -24.975 1.00 48.28 255 LEU A CA 1
ATOM 1794 C C . LEU A 1 255 ? 29.820 -20.127 -24.796 1.00 48.28 255 LEU A C 1
ATOM 1796 O O . LEU A 1 255 ? 29.600 -18.937 -25.017 1.00 48.28 255 LEU A O 1
ATOM 1800 N N . LEU A 1 256 ? 30.997 -20.573 -24.364 1.00 44.62 256 LEU A N 1
ATOM 1801 C CA . LEU A 1 256 ? 32.200 -19.758 -24.275 1.00 44.62 256 LEU A CA 1
ATOM 1802 C C . LEU A 1 256 ? 32.730 -19.476 -25.693 1.00 44.62 256 LEU A C 1
ATOM 1804 O O . LEU A 1 256 ? 33.084 -20.405 -26.414 1.00 44.62 256 LEU A O 1
ATOM 1808 N N . GLY A 1 257 ? 32.827 -18.198 -26.075 1.00 45.38 257 GLY A N 1
ATOM 1809 C CA . GLY A 1 257 ? 33.801 -17.763 -27.086 1.00 45.38 257 GLY A CA 1
ATOM 1810 C C . GLY A 1 257 ? 33.312 -17.144 -28.401 1.00 45.38 257 GLY A C 1
ATOM 1811 O O . GLY A 1 257 ? 34.151 -16.948 -29.275 1.00 45.38 257 GLY A O 1
ATOM 1812 N N . LEU A 1 258 ? 32.034 -16.794 -28.589 1.00 49.59 258 LEU A N 1
ATOM 1813 C CA . LEU A 1 258 ? 31.600 -16.125 -29.829 1.00 49.59 258 LEU A CA 1
ATOM 1814 C C . LEU A 1 258 ? 31.428 -14.610 -29.634 1.00 49.59 258 LEU A C 1
ATOM 1816 O O . LEU A 1 258 ? 30.609 -14.162 -28.833 1.00 49.59 258 LEU A O 1
ATOM 1820 N N . SER A 1 259 ? 32.211 -13.821 -30.376 1.00 50.66 259 SER A N 1
ATOM 1821 C CA . SER A 1 259 ? 32.030 -12.371 -30.521 1.00 50.66 259 SER A CA 1
ATOM 1822 C C . SER A 1 259 ? 30.662 -12.071 -31.140 1.00 50.66 259 SER A C 1
ATOM 1824 O O . SER A 1 259 ? 30.273 -12.715 -32.115 1.00 50.66 259 SER A O 1
ATOM 1826 N N . VAL A 1 260 ? 29.945 -11.075 -30.613 1.00 53.31 260 VAL A N 1
ATOM 1827 C CA . VAL A 1 260 ? 28.680 -10.615 -31.205 1.00 53.31 260 VAL A CA 1
ATOM 1828 C C . VAL A 1 260 ? 29.009 -9.541 -32.236 1.00 53.31 260 VAL A C 1
ATOM 1830 O O . VAL A 1 260 ? 29.666 -8.544 -31.928 1.00 53.31 260 VAL A O 1
ATOM 1833 N N . ALA A 1 261 ? 28.579 -9.752 -33.478 1.00 52.56 261 ALA A N 1
ATOM 1834 C CA . ALA A 1 261 ? 28.644 -8.712 -34.490 1.00 52.56 261 ALA A CA 1
ATOM 1835 C C . ALA A 1 261 ? 27.499 -7.717 -34.241 1.00 52.56 261 ALA A C 1
ATOM 1837 O O . ALA A 1 261 ? 26.330 -8.104 -34.239 1.00 52.56 261 ALA A O 1
ATOM 1838 N N . LEU A 1 262 ? 27.840 -6.454 -33.997 1.00 57.94 262 LEU A N 1
ATOM 1839 C CA . LEU A 1 262 ? 26.889 -5.361 -33.835 1.00 57.94 262 LEU A CA 1
ATOM 1840 C C . LEU A 1 262 ? 26.753 -4.639 -35.168 1.00 57.94 262 LEU A C 1
ATOM 1842 O O . LEU A 1 262 ? 27.747 -4.210 -35.746 1.00 57.94 262 LEU A O 1
ATOM 1846 N N . ASN A 1 263 ? 25.529 -4.473 -35.652 1.00 59.62 263 ASN A N 1
ATOM 1847 C CA . ASN A 1 263 ? 25.275 -3.633 -36.813 1.00 59.62 263 ASN A CA 1
ATOM 1848 C C . ASN A 1 263 ? 24.611 -2.341 -36.331 1.00 59.62 263 ASN A C 1
ATOM 1850 O O . ASN A 1 263 ? 23.500 -2.387 -35.801 1.00 59.62 263 ASN A O 1
ATOM 1854 N N . LEU A 1 264 ? 25.315 -1.211 -36.428 1.00 64.25 264 LEU A N 1
ATOM 1855 C CA . LEU A 1 264 ? 24.794 0.090 -36.000 1.00 64.25 264 LEU A CA 1
ATOM 1856 C C . LEU A 1 264 ? 24.182 0.813 -37.198 1.00 64.25 264 LEU A C 1
ATOM 1858 O O . LEU A 1 264 ? 24.897 1.172 -38.136 1.00 64.25 264 LEU A O 1
ATOM 1862 N N . ASN A 1 265 ? 22.877 1.074 -37.129 1.00 67.69 265 ASN A N 1
ATOM 1863 C CA . ASN A 1 265 ? 22.153 1.856 -38.126 1.00 67.69 265 ASN A CA 1
ATOM 1864 C C . ASN A 1 265 ? 21.666 3.164 -37.508 1.00 67.69 265 ASN A C 1
ATOM 1866 O O . ASN A 1 265 ? 21.092 3.159 -36.426 1.00 67.69 265 ASN A O 1
ATOM 1870 N N . ILE A 1 266 ? 21.850 4.285 -38.202 1.00 66.56 266 ILE A N 1
ATOM 1871 C CA . ILE A 1 266 ? 21.291 5.573 -37.777 1.00 66.56 266 ILE A CA 1
ATOM 1872 C C . ILE A 1 266 ? 19.970 5.791 -38.514 1.00 66.56 266 ILE A C 1
ATOM 1874 O O . ILE A 1 266 ? 19.945 5.789 -39.749 1.00 66.56 266 ILE A O 1
ATOM 1878 N N . THR A 1 267 ? 18.878 6.002 -37.777 1.00 63.72 267 THR A N 1
ATOM 1879 C CA . THR A 1 267 ? 17.590 6.382 -38.378 1.00 63.72 267 THR A CA 1
ATOM 1880 C C . THR A 1 267 ? 17.763 7.668 -39.181 1.00 63.72 267 THR A C 1
ATOM 1882 O O . THR A 1 267 ? 18.332 8.628 -38.676 1.00 63.72 267 THR A O 1
ATOM 1885 N N . GLY A 1 268 ? 17.281 7.719 -40.424 1.00 58.41 268 GLY A N 1
ATOM 1886 C CA . GLY A 1 268 ? 17.259 8.964 -41.208 1.00 58.41 268 GLY A CA 1
ATOM 1887 C C . GLY A 1 268 ? 18.620 9.472 -41.709 1.00 58.41 268 GLY A C 1
ATOM 1888 O O . GLY A 1 268 ? 18.670 10.545 -42.301 1.00 58.41 268 GLY A O 1
ATOM 1889 N N . GLY A 1 269 ? 19.701 8.705 -41.527 1.00 64.38 269 GLY A N 1
ATOM 1890 C CA . GLY A 1 269 ? 21.059 9.114 -41.897 1.00 64.38 269 GLY A CA 1
ATOM 1891 C C . GLY A 1 269 ? 21.776 9.906 -40.797 1.00 64.38 269 GLY A C 1
ATOM 1892 O O . GLY A 1 269 ? 21.188 10.280 -39.790 1.00 64.38 269 GLY A O 1
ATOM 1893 N N . GLY A 1 270 ? 23.085 10.102 -40.956 1.00 67.88 270 GLY A N 1
ATOM 1894 C CA . GLY A 1 270 ? 23.953 10.732 -39.957 1.00 67.88 270 GLY A CA 1
ATOM 1895 C C . GLY A 1 270 ? 25.350 10.116 -39.959 1.00 67.88 270 GLY A C 1
ATOM 1896 O O . GLY A 1 270 ? 25.574 9.074 -40.576 1.00 67.88 270 GLY A O 1
ATOM 1897 N N . SER A 1 271 ? 26.293 10.764 -39.277 1.00 69.94 271 SER A N 1
ATOM 1898 C CA . SER A 1 271 ? 27.691 10.322 -39.246 1.00 69.94 271 SER A CA 1
ATOM 1899 C C . SER A 1 271 ? 28.100 9.814 -37.868 1.00 69.94 271 SER A C 1
ATOM 1901 O O . SER A 1 271 ? 27.737 10.396 -36.843 1.00 69.94 271 SER A O 1
ATOM 1903 N N . ILE A 1 272 ? 28.901 8.748 -37.865 1.00 73.38 272 ILE A N 1
ATOM 1904 C CA . ILE A 1 272 ? 29.671 8.295 -36.706 1.00 73.38 272 ILE A CA 1
ATOM 1905 C C . ILE A 1 272 ? 31.131 8.686 -36.947 1.00 73.38 272 ILE A C 1
ATOM 1907 O O . ILE A 1 272 ? 31.676 8.398 -38.012 1.00 73.38 272 ILE A O 1
ATOM 1911 N N . LYS A 1 273 ? 31.761 9.348 -35.976 1.00 76.00 273 LYS A N 1
ATOM 1912 C CA . LYS A 1 273 ? 33.176 9.740 -36.001 1.00 76.00 273 LYS A CA 1
ATOM 1913 C C . LYS A 1 273 ? 33.960 8.986 -34.915 1.00 76.00 273 LYS A C 1
ATOM 1915 O O . LYS A 1 273 ? 33.431 8.695 -33.843 1.00 76.00 273 LYS A O 1
ATOM 1920 N N . GLY A 1 274 ? 35.236 8.696 -35.176 1.00 65.38 274 GLY A N 1
ATOM 1921 C CA . GLY A 1 274 ? 36.149 8.050 -34.220 1.00 65.38 274 GLY A CA 1
ATOM 1922 C C . GLY A 1 274 ? 36.700 6.699 -34.688 1.00 65.38 274 GLY A C 1
ATOM 1923 O O . GLY A 1 274 ? 36.219 6.098 -35.648 1.00 65.38 274 GLY A O 1
ATOM 1924 N N . SER A 1 275 ? 37.760 6.226 -34.026 1.00 56.59 275 SER A N 1
ATOM 1925 C CA . SER A 1 275 ? 38.474 5.011 -34.437 1.00 56.59 275 SER A CA 1
ATOM 1926 C C . SER A 1 275 ? 37.666 3.733 -34.144 1.00 56.59 275 SER A C 1
ATOM 1928 O O . SER A 1 275 ? 37.213 3.493 -33.019 1.00 56.59 275 SER A O 1
ATOM 1930 N N . GLY A 1 276 ? 37.491 2.889 -35.169 1.00 55.00 276 GLY A N 1
ATOM 1931 C CA . GLY A 1 276 ? 36.882 1.559 -35.039 1.00 55.00 276 GLY A CA 1
ATOM 1932 C C . GLY A 1 276 ? 35.350 1.516 -35.002 1.00 55.00 276 GLY A C 1
ATOM 1933 O O . GLY A 1 276 ? 34.806 0.454 -34.712 1.00 55.00 276 GLY A O 1
ATOM 1934 N N . LEU A 1 277 ? 34.660 2.624 -35.301 1.00 58.56 277 LEU A N 1
ATOM 1935 C CA . LEU A 1 277 ? 33.204 2.648 -35.439 1.00 58.56 277 LEU A CA 1
ATOM 1936 C C . LEU A 1 277 ? 32.812 3.215 -36.804 1.00 58.56 277 LEU A C 1
ATOM 1938 O O . LEU A 1 277 ? 32.999 4.397 -37.078 1.00 58.56 277 LEU A O 1
ATOM 1942 N N . ILE A 1 278 ? 32.284 2.350 -37.662 1.00 56.50 278 ILE A N 1
ATOM 1943 C CA . ILE A 1 278 ? 31.701 2.722 -38.952 1.00 56.50 278 ILE A CA 1
ATOM 1944 C C . ILE A 1 278 ? 30.203 2.437 -38.903 1.00 56.50 278 ILE A C 1
ATOM 1946 O O . ILE A 1 278 ? 29.761 1.543 -38.179 1.00 56.50 278 ILE A O 1
ATOM 1950 N N . THR A 1 279 ? 29.414 3.181 -39.673 1.00 56.84 279 THR A N 1
ATOM 1951 C CA . THR A 1 279 ? 28.041 2.765 -39.973 1.00 56.84 279 THR A CA 1
ATOM 1952 C C . THR A 1 279 ? 28.100 1.390 -40.648 1.00 56.84 279 THR A C 1
ATOM 1954 O O . THR A 1 279 ? 28.838 1.201 -41.617 1.00 56.84 279 THR A O 1
ATOM 1957 N N . GLY A 1 280 ? 27.387 0.402 -40.100 1.00 56.25 280 GLY A N 1
ATOM 1958 C CA . GLY A 1 280 ? 27.492 -0.995 -40.529 1.00 56.25 280 GLY A CA 1
ATOM 1959 C C . GLY A 1 280 ? 28.071 -1.950 -39.474 1.00 56.25 280 GLY A C 1
ATOM 1960 O O . GLY A 1 280 ? 27.952 -1.736 -38.264 1.00 56.25 280 GLY A O 1
ATOM 1961 N N . LEU A 1 281 ? 28.673 -3.048 -39.953 1.00 51.47 281 LEU A N 1
ATOM 1962 C CA . LEU A 1 281 ? 29.114 -4.178 -39.131 1.00 51.47 281 LEU A CA 1
ATOM 1963 C C . LEU A 1 281 ? 30.363 -3.827 -38.311 1.00 51.47 281 LEU A C 1
ATOM 1965 O O . LEU A 1 281 ? 31.473 -3.771 -38.835 1.00 51.47 281 LEU A O 1
ATOM 1969 N N . SER A 1 282 ? 30.178 -3.645 -37.009 1.00 59.03 282 SER A N 1
ATOM 1970 C CA . SER A 1 282 ? 31.238 -3.458 -36.020 1.00 59.03 282 SER A CA 1
ATOM 1971 C C . SER A 1 282 ? 31.302 -4.677 -35.092 1.00 59.03 282 SER A C 1
ATOM 1973 O O . SER A 1 282 ? 30.280 -5.236 -34.700 1.00 59.03 282 SER A O 1
ATOM 1975 N N . THR A 1 283 ? 32.496 -5.131 -34.715 1.00 56.09 283 THR A N 1
ATOM 1976 C CA . THR A 1 283 ? 32.650 -6.263 -33.785 1.00 56.09 283 THR A CA 1
ATOM 1977 C C . THR A 1 283 ? 32.896 -5.754 -32.372 1.00 56.09 283 THR A C 1
ATOM 1979 O O . THR A 1 283 ? 33.897 -5.075 -32.145 1.00 56.09 283 THR A O 1
ATOM 1982 N N . LEU A 1 284 ? 32.032 -6.114 -31.418 1.00 62.75 284 LEU A N 1
ATOM 1983 C CA . LEU A 1 284 ? 32.251 -5.832 -29.999 1.00 62.75 284 LEU A CA 1
ATOM 1984 C C . LEU A 1 284 ? 32.604 -7.134 -29.276 1.00 62.75 284 LEU A C 1
ATOM 1986 O O . LEU A 1 284 ? 31.872 -8.125 -29.345 1.00 62.75 284 LEU A O 1
ATOM 1990 N N . GLY A 1 285 ? 33.752 -7.137 -28.599 1.00 59.00 285 GLY A N 1
ATOM 1991 C CA . GLY A 1 285 ? 34.231 -8.298 -27.853 1.00 59.00 285 GLY A CA 1
ATOM 1992 C C . GLY A 1 285 ? 33.258 -8.721 -26.747 1.00 59.00 285 GLY A C 1
ATOM 1993 O O . GLY A 1 285 ? 32.402 -7.951 -26.308 1.00 59.00 285 GLY A O 1
ATOM 1994 N N . MET A 1 286 ? 33.385 -9.956 -26.279 1.00 65.75 286 MET A N 1
ATOM 1995 C CA . MET A 1 286 ? 32.635 -10.426 -25.113 1.00 65.75 286 MET A CA 1
ATOM 1996 C C . MET A 1 286 ? 33.006 -9.617 -23.862 1.00 65.75 286 MET A C 1
ATOM 1998 O O . MET A 1 286 ? 34.177 -9.289 -23.678 1.00 65.75 286 MET A O 1
ATOM 2002 N N . ASN A 1 287 ? 32.024 -9.331 -22.999 1.00 67.62 287 ASN A N 1
ATOM 2003 C CA . ASN A 1 287 ? 32.195 -8.535 -21.775 1.00 67.62 287 ASN A CA 1
ATOM 2004 C C . ASN A 1 287 ? 32.866 -7.184 -22.036 1.00 67.62 287 ASN A C 1
ATOM 2006 O O . ASN A 1 287 ? 33.687 -6.715 -21.249 1.00 67.62 287 ASN A O 1
ATOM 2010 N N . SER A 1 288 ? 32.531 -6.573 -23.166 1.00 71.69 288 SER A N 1
ATOM 2011 C CA . SER A 1 288 ? 33.037 -5.260 -23.530 1.00 71.69 288 SER A CA 1
ATOM 2012 C C . SER A 1 288 ? 31.888 -4.307 -23.796 1.00 71.69 288 SER A C 1
ATOM 2014 O O . SER A 1 288 ? 30.739 -4.712 -23.999 1.00 71.69 288 SER A O 1
ATOM 2016 N N . SER A 1 289 ? 32.203 -3.023 -23.747 1.00 77.56 289 SER A N 1
ATOM 2017 C CA . SER A 1 289 ? 31.248 -1.965 -23.998 1.00 77.56 289 SER A CA 1
ATOM 2018 C C . SER A 1 289 ? 31.840 -0.930 -24.934 1.00 77.56 289 SER A C 1
ATOM 2020 O O . SER A 1 289 ? 33.057 -0.772 -25.048 1.00 77.56 289 SER A O 1
ATOM 2022 N N . ILE A 1 290 ? 30.952 -0.219 -25.609 1.00 78.12 290 ILE A N 1
ATOM 2023 C CA . ILE A 1 290 ? 31.283 0.992 -26.334 1.00 78.12 290 ILE A CA 1
ATOM 2024 C C . ILE A 1 290 ? 30.350 2.100 -25.879 1.00 78.12 290 ILE A C 1
ATOM 2026 O O . ILE A 1 290 ? 29.156 1.882 -25.702 1.00 78.12 290 ILE A O 1
ATOM 2030 N N . THR A 1 291 ? 30.901 3.292 -25.691 1.00 84.44 291 THR A N 1
ATOM 2031 C CA . THR A 1 291 ? 30.110 4.490 -25.423 1.00 84.44 291 THR A CA 1
ATOM 2032 C C . THR A 1 291 ? 30.246 5.435 -26.600 1.00 84.44 291 THR A C 1
ATOM 2034 O O . THR A 1 291 ? 31.360 5.739 -27.025 1.00 84.44 291 THR A O 1
ATOM 2037 N N . ILE A 1 292 ? 29.116 5.905 -27.114 1.00 83.88 292 ILE A N 1
ATOM 2038 C CA . ILE A 1 292 ? 29.052 7.003 -28.075 1.00 83.88 292 ILE A CA 1
ATOM 2039 C C . ILE A 1 292 ? 28.308 8.182 -27.454 1.00 83.88 292 ILE A C 1
ATOM 2041 O O . ILE A 1 292 ? 27.415 7.996 -26.628 1.00 83.88 292 ILE A O 1
ATOM 2045 N N . GLN A 1 293 ? 28.671 9.394 -27.852 1.00 88.62 293 GLN A N 1
ATOM 2046 C CA . GLN A 1 293 ? 28.039 10.629 -27.403 1.00 88.62 293 GLN A CA 1
ATOM 2047 C C . GLN A 1 293 ? 27.687 11.500 -28.602 1.00 88.62 293 GLN A C 1
ATOM 2049 O O . GLN A 1 293 ? 28.404 11.505 -29.6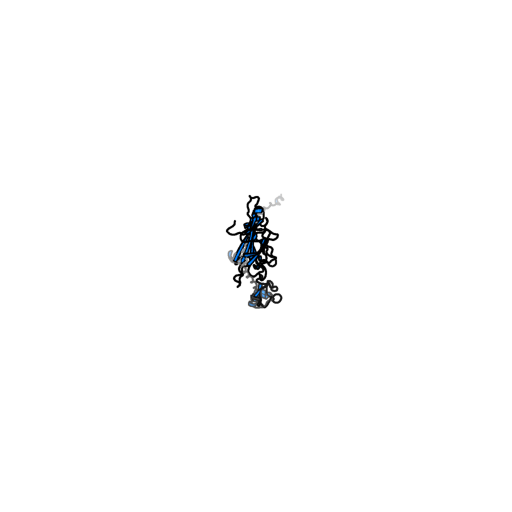03 1.00 88.62 293 GLN A O 1
ATOM 2054 N N . CYS A 1 294 ? 26.559 12.204 -28.522 1.00 87.88 294 CYS A N 1
ATOM 2055 C CA . CYS A 1 294 ? 26.195 13.154 -29.561 1.00 87.88 294 CYS A CA 1
ATOM 2056 C C . CYS A 1 294 ? 27.018 14.428 -29.371 1.00 87.88 294 CYS A C 1
ATOM 2058 O O . CYS A 1 294 ? 26.944 15.068 -28.319 1.00 87.88 294 CYS A O 1
ATOM 2060 N N . GLY A 1 295 ? 27.779 14.795 -30.397 1.00 87.12 295 GLY A N 1
ATOM 2061 C CA . GLY A 1 295 ? 28.579 16.011 -30.464 1.00 87.12 295 GLY A CA 1
ATOM 2062 C C . GLY A 1 295 ? 28.097 16.961 -31.556 1.00 87.12 295 GLY A C 1
ATOM 2063 O O . GLY A 1 295 ? 27.240 16.621 -32.373 1.00 87.12 295 GLY A O 1
ATOM 2064 N N . PHE A 1 296 ? 28.680 18.156 -31.556 1.00 88.38 296 PHE A N 1
ATOM 2065 C CA . PHE A 1 296 ? 28.500 19.188 -32.572 1.00 88.38 296 PHE A CA 1
ATOM 2066 C C . PHE A 1 296 ? 29.869 19.809 -32.867 1.00 88.38 296 PHE A C 1
ATOM 2068 O O . PHE A 1 296 ? 30.595 20.146 -31.936 1.00 88.38 296 PHE A O 1
ATOM 2075 N N . ASP A 1 297 ? 30.254 19.925 -34.138 1.00 85.19 297 ASP A N 1
ATOM 2076 C CA . ASP A 1 297 ? 31.567 20.460 -34.557 1.00 85.19 297 ASP A CA 1
ATOM 2077 C C . ASP A 1 297 ? 31.490 21.895 -35.092 1.00 85.19 297 ASP A C 1
ATOM 2079 O O . ASP A 1 297 ? 32.477 22.419 -35.604 1.00 85.19 297 ASP A O 1
ATOM 2083 N N . GLY A 1 298 ? 30.326 22.534 -34.977 1.00 85.31 298 GLY A N 1
ATOM 2084 C CA . GLY A 1 298 ? 30.064 23.849 -35.555 1.00 85.31 298 GLY A CA 1
ATOM 2085 C C . GLY A 1 298 ? 29.321 23.802 -36.890 1.00 85.31 298 GLY A C 1
ATOM 2086 O O . GLY A 1 298 ? 28.746 24.820 -37.269 1.00 85.31 298 GLY A O 1
ATOM 2087 N N . ALA A 1 299 ? 29.283 22.652 -37.572 1.00 87.25 299 ALA A N 1
ATOM 2088 C CA . ALA A 1 299 ? 28.552 22.472 -38.826 1.00 87.25 299 ALA A CA 1
ATOM 2089 C C . ALA A 1 299 ? 27.451 21.414 -38.698 1.00 87.25 299 ALA A C 1
ATOM 2091 O O . ALA A 1 299 ? 26.295 21.701 -39.001 1.00 87.25 299 ALA A O 1
ATOM 2092 N N . ASP A 1 300 ? 27.793 20.231 -38.184 1.00 87.12 300 ASP A N 1
ATOM 2093 C CA . ASP A 1 300 ? 26.898 19.078 -38.144 1.00 87.12 300 ASP A CA 1
ATOM 2094 C C . ASP A 1 300 ? 26.876 18.410 -36.765 1.00 87.12 300 ASP A C 1
ATOM 2096 O O . ASP A 1 300 ? 27.848 18.421 -36.001 1.00 87.12 300 ASP A O 1
ATOM 2100 N N . TYR A 1 301 ? 25.747 17.769 -36.462 1.00 89.19 301 TYR A N 1
ATOM 2101 C CA . TYR A 1 301 ? 25.630 16.859 -35.328 1.00 89.19 301 TYR A CA 1
ATOM 2102 C C . TYR A 1 301 ? 26.109 15.461 -35.728 1.00 89.19 301 TYR A C 1
ATOM 2104 O O . TYR A 1 301 ? 25.792 14.960 -36.810 1.00 89.19 301 TYR A O 1
ATOM 2112 N N . TYR A 1 302 ? 26.864 14.804 -34.851 1.00 87.19 302 TYR A N 1
ATOM 2113 C CA . TYR A 1 302 ? 27.394 13.462 -35.102 1.00 87.19 302 TYR A CA 1
ATOM 2114 C C . TYR A 1 302 ? 27.499 12.651 -33.818 1.00 87.19 302 TYR A C 1
ATOM 2116 O O . TYR A 1 302 ? 27.640 13.191 -32.722 1.00 87.19 302 TYR A O 1
ATOM 2124 N N . TRP A 1 303 ? 27.490 11.332 -33.968 1.00 86.25 303 TRP A N 1
ATOM 2125 C CA . TRP A 1 303 ? 27.892 10.431 -32.897 1.00 86.25 303 TRP A CA 1
ATOM 2126 C C . TRP A 1 303 ? 29.408 10.313 -32.894 1.00 86.25 303 TRP A C 1
ATOM 2128 O O . TRP A 1 303 ? 29.997 10.027 -33.934 1.00 86.25 303 TRP A O 1
ATOM 2138 N N . TYR A 1 304 ? 30.052 10.496 -31.749 1.00 85.31 304 TYR A N 1
ATOM 2139 C CA . TYR A 1 304 ? 31.464 10.165 -31.593 1.00 85.31 304 TYR A CA 1
ATOM 2140 C C . TYR A 1 304 ? 31.655 9.106 -30.525 1.00 85.31 304 TYR A C 1
ATOM 2142 O O . TYR A 1 304 ? 30.974 9.098 -29.500 1.00 85.31 304 TYR A O 1
ATOM 2150 N N . LYS A 1 305 ? 32.584 8.190 -30.778 1.00 81.25 305 LYS A N 1
ATOM 2151 C CA . LYS A 1 305 ? 33.006 7.206 -29.785 1.00 81.25 305 LYS A CA 1
ATOM 2152 C C . LYS A 1 305 ? 33.812 7.899 -28.688 1.00 81.25 305 LYS A C 1
ATOM 2154 O O . LYS A 1 305 ? 34.775 8.598 -28.985 1.00 81.25 305 LYS A O 1
ATOM 2159 N N . ILE A 1 306 ? 33.443 7.649 -27.435 1.00 79.56 306 ILE A N 1
ATOM 2160 C CA . ILE A 1 306 ? 34.266 8.003 -26.282 1.00 79.56 306 ILE A CA 1
ATOM 2161 C C . ILE A 1 306 ? 35.261 6.861 -26.062 1.00 79.56 306 ILE A C 1
ATOM 2163 O O . ILE A 1 306 ? 34.876 5.753 -25.681 1.00 79.56 306 ILE A O 1
ATOM 2167 N N . ASP A 1 307 ? 36.541 7.122 -26.297 1.00 70.88 307 ASP A N 1
ATOM 2168 C CA . ASP A 1 307 ? 37.640 6.279 -25.833 1.00 70.88 307 ASP A CA 1
ATOM 2169 C C . ASP A 1 307 ? 38.658 7.116 -25.051 1.00 70.88 307 ASP A C 1
ATOM 2171 O O . ASP A 1 307 ? 38.708 8.336 -25.183 1.00 70.88 307 ASP A O 1
ATOM 2175 N N . GLY A 1 308 ? 39.457 6.469 -24.193 1.00 57.38 308 GLY A N 1
ATOM 2176 C CA . GLY A 1 308 ? 40.407 7.136 -23.285 1.00 57.38 308 GLY A CA 1
ATOM 2177 C C . GLY A 1 308 ? 41.528 7.934 -23.971 1.00 57.38 308 GLY A C 1
ATOM 2178 O O . GLY A 1 308 ? 42.447 8.391 -23.301 1.00 57.38 308 GLY A O 1
ATOM 2179 N N . THR A 1 309 ? 41.467 8.072 -25.293 1.00 51.22 309 THR A N 1
ATOM 2180 C CA . THR A 1 309 ? 42.413 8.788 -26.149 1.00 51.22 309 THR A CA 1
ATOM 2181 C C . THR A 1 309 ? 41.815 10.023 -26.827 1.00 51.22 309 THR A C 1
ATOM 2183 O O . THR A 1 309 ? 42.567 10.759 -27.460 1.00 51.22 309 THR A O 1
ATOM 2186 N N . SER A 1 310 ? 40.506 10.275 -26.691 1.00 50.97 310 SER A N 1
ATOM 2187 C CA . SER A 1 310 ? 39.809 11.343 -27.421 1.00 50.97 310 SER A CA 1
ATOM 2188 C C . SER A 1 310 ? 38.828 12.091 -26.508 1.00 50.97 310 SER A C 1
ATOM 2190 O O . SER A 1 310 ? 37.811 11.527 -26.101 1.00 50.97 310 SER A O 1
ATOM 2192 N N . LEU A 1 311 ? 39.129 13.359 -26.212 1.00 42.56 311 LEU A N 1
ATOM 2193 C CA . LEU A 1 311 ? 38.212 14.357 -25.646 1.00 42.56 311 LEU A CA 1
ATOM 2194 C C . LEU A 1 311 ? 38.207 15.576 -26.566 1.00 42.56 311 LEU A C 1
ATOM 2196 O O . LEU A 1 311 ? 39.322 16.032 -26.909 1.00 42.56 311 LEU A O 1
#